Protein AF-0000000076756968 (afdb_homodimer)

Foldseek 3Di:
DPPPPCPVVVLVVVLVCLLVVLVVLLVVLVVVVVVCVVVFDPDPVRVVVVLPDPVNLVSVLVNLVSVLSNVLSVVLVVLVVPPPDPVVSVVVSVVSVVVSVVVSVVSCVVSPD/DPPPPPPVVVLVVVLVCLLVVLVVLLVVLVVVVVVCVVVFDPDPVRVVVVLPDPVNLVSVLVNLVSVLSNVLSVVLVVLVVPPPDPVVSVVVSVVSVVVSVVVSVVSCVVSPD

Structure (mmCIF, N/CA/C/O backbone):
data_AF-0000000076756968-model_v1
#
loop_
_entity.id
_entity.type
_entity.pdbx_description
1 polymer 'Succinate dehydrogenase hydrophobic membrane anchor subunit'
#
loop_
_atom_site.group_PDB
_atom_site.id
_atom_site.type_symbol
_atom_site.label_atom_id
_atom_site.label_alt_id
_atom_site.label_comp_id
_atom_site.label_asym_id
_atom_site.label_entity_id
_atom_site.label_seq_id
_atom_site.pdbx_PDB_ins_code
_atom_site.Cartn_x
_atom_site.Cartn_y
_atom_site.Cartn_z
_atom_site.occupancy
_atom_site.B_iso_or_equiv
_atom_site.auth_seq_id
_atom_site.auth_comp_id
_atom_site.auth_asym_id
_atom_site.auth_atom_id
_atom_site.pdbx_PDB_model_num
ATOM 1 N N . MET A 1 1 ? 2.699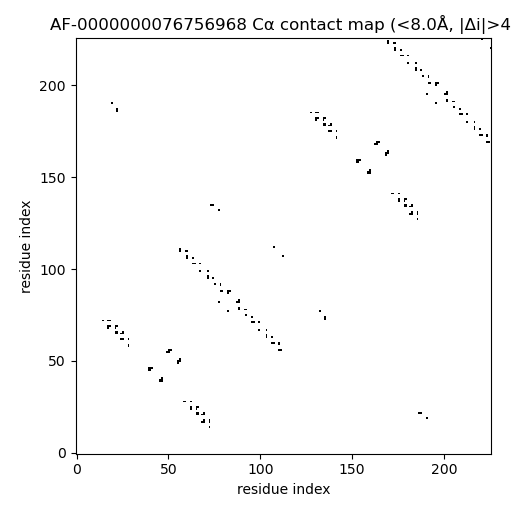 44.25 0.549 1 34.62 1 MET A N 1
ATOM 2 C CA . MET A 1 1 ? 2.168 43.031 1.149 1 34.62 1 MET A CA 1
ATOM 3 C C . MET A 1 1 ? 2.004 41.938 0.101 1 34.62 1 MET A C 1
ATOM 5 O O . MET A 1 1 ? 1.237 42.094 -0.851 1 34.62 1 MET A O 1
ATOM 9 N N . VAL A 1 2 ? 3.023 41.312 -0.416 1 41.84 2 VAL A N 1
ATOM 10 C CA . VAL A 1 2 ? 2.955 40.219 -1.354 1 41.84 2 VAL A CA 1
ATOM 11 C C . VAL A 1 2 ? 1.949 39.188 -0.855 1 41.84 2 VAL A C 1
ATOM 13 O O . VAL A 1 2 ? 1.976 38.781 0.315 1 41.84 2 VAL A O 1
ATOM 16 N N . ASP A 1 3 ? 0.704 39.156 -1.271 1 38.91 3 ASP A N 1
ATOM 17 C CA . ASP A 1 3 ? -0.277 38.125 -0.993 1 38.91 3 ASP A CA 1
ATOM 18 C C . ASP A 1 3 ? 0.323 36.719 -1.205 1 38.91 3 ASP A C 1
ATOM 20 O O . ASP A 1 3 ? 0.601 36.344 -2.34 1 38.91 3 ASP A O 1
ATOM 24 N N . ARG A 1 4 ? 1.173 36.375 -0.463 1 41.53 4 ARG A N 1
ATOM 25 C CA . ARG A 1 4 ? 1.577 34.969 -0.552 1 41.53 4 ARG A CA 1
ATOM 26 C C . ARG A 1 4 ? 0.362 34.062 -0.668 1 41.53 4 ARG A C 1
ATOM 28 O O . ARG A 1 4 ? -0.367 33.844 0.306 1 41.53 4 ARG A O 1
ATOM 35 N N . LYS A 1 5 ? -0.375 34.031 -1.72 1 43.84 5 LYS A N 1
ATOM 36 C CA . LYS A 1 5 ? -1.445 33.062 -2.016 1 43.84 5 LYS A CA 1
ATOM 37 C C . LYS A 1 5 ? -1.098 31.672 -1.508 1 43.84 5 LYS A C 1
ATOM 39 O O . LYS A 1 5 ? -0.003 31.172 -1.766 1 43.84 5 LYS A O 1
ATOM 44 N N . LEU A 1 6 ? -1.492 31.141 -0.349 1 42.5 6 LEU A N 1
ATOM 45 C CA . LEU A 1 6 ? -1.316 29.891 0.37 1 42.5 6 LEU A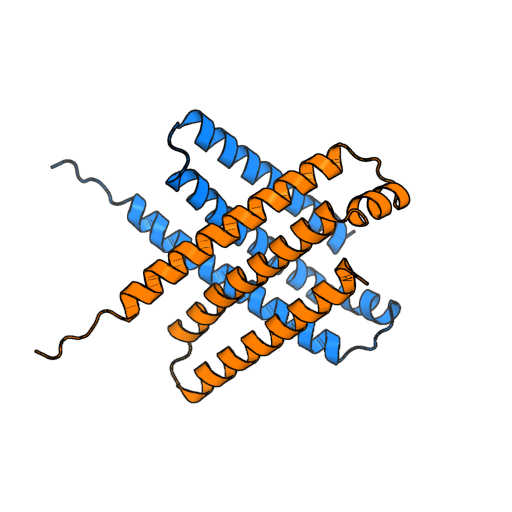 CA 1
ATOM 46 C C . LEU A 1 6 ? -1.479 28.688 -0.568 1 42.5 6 LEU A C 1
ATOM 48 O O . LEU A 1 6 ? -2.531 28.047 -0.583 1 42.5 6 LEU A O 1
ATOM 52 N N . THR A 1 7 ? -1.224 28.719 -1.788 1 43.28 7 THR A N 1
ATOM 53 C CA . THR A 1 7 ? -1.147 27.609 -2.738 1 43.28 7 THR A CA 1
ATOM 54 C C . THR A 1 7 ? -0.741 26.328 -2.033 1 43.28 7 THR A C 1
ATOM 56 O O . THR A 1 7 ? -1.234 25.25 -2.371 1 43.28 7 THR A O 1
ATOM 59 N N . GLY A 1 8 ? 0.232 26.391 -1.108 1 47.5 8 GLY A N 1
ATOM 60 C CA . GLY A 1 8 ? 0.681 25.25 -0.332 1 47.5 8 GLY A CA 1
ATOM 61 C C . GLY A 1 8 ? -0.431 24.609 0.471 1 47.5 8 GLY A C 1
ATOM 62 O O . GLY A 1 8 ? -0.473 23.375 0.605 1 47.5 8 GLY A O 1
ATOM 63 N N . ALA A 1 9 ? -1.342 25.469 1.051 1 52.41 9 ALA A N 1
ATOM 64 C CA . ALA A 1 9 ? -2.445 25 1.88 1 52.41 9 ALA A CA 1
ATOM 65 C C . ALA A 1 9 ? -3.451 24.203 1.052 1 52.41 9 ALA A C 1
ATOM 67 O O . ALA A 1 9 ? -3.949 23.172 1.497 1 52.41 9 ALA A O 1
ATOM 68 N N . HIS A 1 10 ? -3.799 24.703 -0.175 1 57.22 10 HIS A N 1
ATOM 69 C CA . HIS A 1 10 ? -4.781 24.031 -1.019 1 57.22 10 HIS A CA 1
ATOM 70 C C . HIS A 1 10 ? -4.277 22.656 -1.462 1 57.22 10 HIS A C 1
ATOM 72 O O . HIS A 1 10 ? -5.051 21.688 -1.52 1 57.22 10 HIS A O 1
ATOM 78 N N . TYR A 1 11 ? -2.967 22.625 -1.657 1 67.25 11 TYR A N 1
ATOM 79 C CA . TYR A 1 11 ? -2.41 21.328 -2.041 1 67.25 11 TYR A CA 1
ATOM 80 C C . TYR A 1 11 ? -2.426 20.359 -0.867 1 67.25 11 TYR A C 1
ATOM 82 O O . TYR A 1 11 ? -2.66 19.156 -1.048 1 67.25 11 TYR A O 1
ATOM 90 N N . GLY A 1 12 ? -2.57 21.109 0.171 1 79.81 12 GLY A N 1
ATOM 91 C CA . GLY A 1 12 ? -2.586 20.266 1.356 1 79.81 12 GLY A CA 1
ATOM 92 C C . GLY A 1 12 ? -3.926 19.594 1.591 1 79.81 12 GLY A C 1
ATOM 93 O O . GLY A 1 12 ? -3.982 18.391 1.867 1 79.81 12 GLY A O 1
ATOM 94 N N . LEU A 1 13 ? -4.977 20.359 1.35 1 87.62 13 LEU A N 1
ATOM 95 C CA . LEU A 1 13 ? -6.309 19.797 1.562 1 87.62 13 LEU A CA 1
ATOM 96 C C . LEU A 1 13 ? -6.633 18.75 0.497 1 87.62 13 LEU A C 1
ATOM 98 O O . LEU A 1 13 ? -7.203 17.703 0.803 1 87.62 13 LEU A O 1
ATOM 102 N N . ARG A 1 14 ? -6.293 19.078 -0.711 1 92.88 14 ARG A N 1
ATOM 103 C CA . ARG A 1 14 ? -6.527 18.125 -1.789 1 92.88 14 ARG A CA 1
ATOM 104 C C . ARG A 1 14 ? -5.762 16.828 -1.548 1 92.88 14 ARG A C 1
ATOM 106 O O . ARG A 1 14 ? -6.297 15.742 -1.746 1 92.88 14 ARG A O 1
ATOM 113 N N . ASP A 1 15 ? -4.543 16.953 -1.153 1 94.62 15 ASP A N 1
ATOM 114 C CA . ASP A 1 15 ? -3.732 15.773 -0.864 1 94.62 15 ASP A CA 1
ATOM 115 C C . ASP A 1 15 ? -4.312 14.977 0.304 1 94.62 15 ASP A C 1
ATOM 117 O O . ASP A 1 15 ? -4.34 13.75 0.273 1 94.62 15 ASP A O 1
ATOM 121 N N . TRP A 1 16 ? -4.707 15.766 1.265 1 94 16 TRP A N 1
ATOM 122 C CA . TRP A 1 16 ? -5.312 15.141 2.436 1 94 16 TRP A CA 1
ATOM 123 C C . TRP A 1 16 ? -6.559 14.359 2.049 1 94 16 TRP A C 1
ATOM 125 O O . TRP A 1 16 ? -6.715 13.195 2.436 1 94 16 TRP A O 1
ATOM 135 N N . VAL A 1 17 ? -7.438 14.867 1.261 1 95.19 17 VAL A N 1
ATOM 136 C CA . VAL A 1 17 ? -8.672 14.227 0.826 1 95.19 17 VAL A CA 1
ATOM 137 C C . VAL A 1 17 ? -8.344 13.031 -0.069 1 95.19 17 VAL A C 1
ATOM 139 O O . VAL A 1 17 ? -8.938 11.961 0.076 1 95.19 17 VAL A O 1
ATOM 142 N N . MET A 1 18 ? -7.445 13.227 -0.962 1 96.62 18 MET A N 1
ATOM 143 C CA . MET A 1 18 ? -7.074 12.148 -1.881 1 96.62 18 MET A CA 1
ATOM 144 C C . MET A 1 18 ? -6.52 10.953 -1.12 1 96.62 18 MET A C 1
ATOM 146 O O . MET A 1 18 ? -6.859 9.805 -1.427 1 96.62 18 MET A O 1
ATOM 150 N N . GLN A 1 19 ? -5.73 11.266 -0.174 1 96.69 19 GLN A N 1
ATOM 151 C CA . GLN A 1 19 ? -5.145 10.188 0.618 1 96.69 19 GLN A CA 1
ATOM 152 C C . GLN A 1 19 ? -6.223 9.414 1.373 1 96.69 19 GLN A C 1
ATOM 154 O O . GLN A 1 19 ? -6.223 8.18 1.37 1 96.69 19 GLN A O 1
ATOM 159 N N . ARG A 1 20 ? -7.113 10.062 1.932 1 96.5 20 ARG A N 1
ATOM 160 C CA . ARG A 1 20 ? -8.172 9.406 2.697 1 96.5 20 ARG A CA 1
ATOM 161 C C . ARG A 1 20 ? -9.148 8.695 1.775 1 96.5 20 ARG A C 1
ATOM 163 O O . ARG A 1 20 ? -9.555 7.562 2.049 1 96.5 20 ARG A O 1
ATOM 170 N N . ALA A 1 21 ? -9.539 9.367 0.706 1 97.44 21 ALA A N 1
ATOM 171 C CA . ALA A 1 21 ? -10.484 8.766 -0.233 1 97.44 21 ALA A CA 1
ATOM 172 C C . ALA A 1 21 ? -9.922 7.48 -0.826 1 97.44 21 ALA A C 1
ATOM 174 O O . ALA A 1 21 ? -10.617 6.461 -0.896 1 97.44 21 ALA A O 1
ATOM 175 N N . THR A 1 22 ? -8.656 7.453 -1.212 1 98.38 22 THR A N 1
ATOM 176 C CA . THR A 1 22 ? -8.047 6.266 -1.799 1 98.38 22 THR A CA 1
ATOM 177 C C . THR A 1 22 ? -7.84 5.184 -0.74 1 98.38 22 THR A C 1
ATOM 179 O O . THR A 1 22 ? -8.016 3.996 -1.017 1 98.38 22 THR A O 1
ATOM 182 N N . ALA A 1 23 ? -7.535 5.605 0.419 1 97.69 23 ALA A N 1
ATOM 183 C CA . ALA A 1 23 ? -7.398 4.641 1.506 1 97.69 23 ALA A CA 1
ATOM 184 C C . ALA A 1 23 ? -8.727 3.934 1.783 1 97.69 23 ALA A C 1
ATOM 186 O O . ALA A 1 23 ? -8.758 2.719 1.992 1 97.69 23 ALA A O 1
ATOM 187 N N . VAL A 1 24 ? -9.789 4.656 1.802 1 97.56 24 VAL A N 1
ATOM 188 C CA . VAL A 1 24 ? -11.102 4.094 2.062 1 97.56 24 VAL A CA 1
ATOM 189 C C . VAL A 1 24 ? -11.477 3.115 0.949 1 97.56 24 VAL A C 1
ATOM 191 O O . VAL A 1 24 ? -11.977 2.021 1.217 1 97.56 24 VAL A O 1
ATOM 194 N N . LEU A 1 25 ? -11.219 3.541 -0.225 1 98.25 25 LEU A N 1
ATOM 195 C CA . LEU A 1 25 ? -11.516 2.664 -1.354 1 98.25 25 LEU A CA 1
ATOM 196 C C . LEU A 1 25 ? -10.727 1.364 -1.251 1 98.25 25 LEU A C 1
ATOM 198 O O . LEU A 1 25 ? -11.281 0.28 -1.445 1 98.25 25 LEU A O 1
ATOM 202 N N . MET A 1 26 ? -9.539 1.457 -0.917 1 98.31 26 MET A N 1
ATOM 203 C CA . MET A 1 26 ? -8.695 0.271 -0.79 1 98.31 26 MET A CA 1
ATOM 204 C C . MET A 1 26 ? -9.148 -0.592 0.384 1 98.31 26 MET A C 1
ATOM 206 O O . MET A 1 26 ? -9.062 -1.82 0.324 1 98.31 26 MET A O 1
ATOM 210 N N . LEU A 1 27 ? -9.578 0.055 1.394 1 97.12 27 LEU A N 1
ATOM 211 C CA . LEU A 1 27 ? -10.078 -0.689 2.543 1 97.12 27 LEU A CA 1
ATOM 212 C C . LEU A 1 27 ? -11.336 -1.473 2.174 1 97.12 27 LEU A C 1
ATOM 214 O O . LEU A 1 27 ? -11.461 -2.648 2.523 1 97.12 27 LEU A O 1
ATOM 218 N N . ILE A 1 28 ? -12.234 -0.859 1.481 1 97.69 28 ILE A N 1
ATOM 219 C CA . ILE A 1 28 ? -13.469 -1.515 1.053 1 97.69 28 ILE A CA 1
ATOM 220 C C . ILE A 1 28 ? -13.133 -2.73 0.193 1 97.69 28 ILE A C 1
ATOM 222 O O . ILE A 1 28 ? -13.68 -3.814 0.398 1 97.69 28 ILE A O 1
ATOM 226 N N . TYR A 1 29 ? -12.258 -2.596 -0.67 1 98.38 29 TYR A N 1
ATOM 227 C CA . TYR A 1 29 ? -11.875 -3.699 -1.544 1 98.38 29 TYR A CA 1
ATOM 228 C C . TYR A 1 29 ? -11.25 -4.836 -0.744 1 98.38 29 TYR A C 1
ATOM 230 O O . TYR A 1 29 ? -11.562 -6.008 -0.974 1 98.38 29 TYR A O 1
ATOM 238 N N . THR A 1 30 ? -10.328 -4.492 0.155 1 96.5 30 THR A N 1
ATOM 239 C CA . THR A 1 30 ? -9.648 -5.504 0.956 1 96.5 30 THR A CA 1
ATOM 240 C C . THR A 1 30 ? -10.641 -6.285 1.807 1 96.5 30 THR A C 1
ATOM 242 O O . THR A 1 30 ? -10.578 -7.512 1.886 1 96.5 30 THR A O 1
ATOM 245 N N . VAL A 1 31 ? -11.594 -5.609 2.391 1 95.31 31 VAL A N 1
ATOM 246 C CA . VAL A 1 31 ? -12.609 -6.258 3.207 1 95.31 31 VAL A CA 1
ATOM 247 C C . VAL A 1 31 ? -13.469 -7.168 2.334 1 95.31 31 VAL A C 1
ATOM 249 O O . VAL A 1 31 ? -13.75 -8.312 2.701 1 95.31 31 VAL A O 1
ATOM 252 N N . ALA A 1 32 ? -13.867 -6.691 1.191 1 96.75 32 ALA A N 1
ATOM 253 C CA . ALA A 1 32 ? -14.648 -7.508 0.264 1 96.75 32 ALA A CA 1
ATOM 254 C C . ALA A 1 32 ? -13.883 -8.773 -0.129 1 96.75 32 ALA A C 1
ATOM 256 O O . ALA A 1 32 ? -14.453 -9.867 -0.154 1 96.75 32 ALA A O 1
ATOM 257 N N . LEU A 1 33 ? -12.633 -8.594 -0.389 1 94.44 33 LEU A N 1
ATOM 258 C CA . LEU A 1 33 ? -11.812 -9.734 -0.792 1 94.44 33 LEU A CA 1
ATOM 259 C C . LEU A 1 33 ? -11.719 -10.758 0.334 1 94.44 33 LEU A C 1
ATOM 261 O O . LEU A 1 33 ? -11.727 -11.969 0.085 1 94.44 33 LEU A O 1
ATOM 265 N N . ILE A 1 34 ? -11.625 -10.281 1.54 1 92.25 34 ILE A N 1
ATOM 266 C CA . ILE A 1 34 ? -11.57 -11.172 2.691 1 92.25 34 ILE A CA 1
ATOM 267 C C . ILE A 1 34 ? -12.883 -11.953 2.799 1 92.25 34 ILE A C 1
ATOM 269 O O . ILE A 1 34 ? -12.867 -13.172 3.018 1 92.25 34 ILE A O 1
ATOM 273 N N . VAL A 1 35 ? -14.008 -11.336 2.607 1 94 35 VAL A N 1
ATOM 274 C CA . VAL A 1 35 ? -15.312 -11.984 2.668 1 94 35 VAL A CA 1
ATOM 275 C C . VAL A 1 35 ? -15.406 -13.055 1.585 1 94 35 VAL A C 1
ATOM 277 O O . VAL A 1 35 ? -15.82 -14.188 1.857 1 94 35 VAL A O 1
ATOM 280 N N . PHE A 1 36 ? -14.906 -12.789 0.451 1 93.5 36 PHE A N 1
ATOM 281 C CA . PHE A 1 36 ? -14.977 -13.758 -0.639 1 93.5 36 PHE A CA 1
ATOM 282 C C . PHE A 1 36 ? -13.984 -14.891 -0.427 1 93.5 36 PHE A C 1
ATOM 284 O O . PHE A 1 36 ? -14.242 -16.031 -0.812 1 93.5 36 PHE A O 1
ATOM 291 N N . LEU A 1 37 ? -12.859 -14.516 0.163 1 89.19 37 LEU A N 1
ATOM 292 C CA . LEU A 1 37 ? -11.875 -15.539 0.495 1 89.19 37 LEU A CA 1
ATOM 293 C C . LEU A 1 37 ? -12.469 -16.562 1.46 1 89.19 37 LEU A C 1
ATOM 295 O O . LEU A 1 37 ? -12.211 -17.766 1.329 1 89.19 37 LEU A O 1
ATOM 299 N N . LEU A 1 38 ? -13.289 -16.109 2.322 1 89.31 38 LEU A N 1
ATOM 300 C CA . LEU A 1 38 ? -13.898 -16.969 3.318 1 89.31 38 LEU A CA 1
ATOM 301 C C . LEU A 1 38 ? -15.117 -17.688 2.742 1 89.31 38 LEU A C 1
ATOM 303 O O . LEU A 1 38 ? -15.469 -18.781 3.186 1 89.31 38 LEU A O 1
ATOM 307 N N . ALA A 1 39 ? -15.719 -17.172 1.754 1 91.31 39 ALA A N 1
ATOM 308 C CA . ALA A 1 39 ? -16.984 -17.672 1.236 1 91.31 39 ALA A CA 1
ATOM 309 C C . ALA A 1 39 ? -16.766 -18.625 0.066 1 91.31 39 ALA A C 1
ATOM 311 O O . ALA A 1 39 ? -17.578 -19.516 -0.193 1 91.31 39 ALA A O 1
ATOM 312 N N . LEU A 1 40 ? -15.734 -18.469 -0.688 1 88.75 40 LEU A N 1
ATOM 313 C CA . LEU A 1 40 ? -15.5 -19.25 -1.902 1 88.75 40 LEU A CA 1
ATOM 314 C C . LEU A 1 40 ? -14.609 -20.453 -1.616 1 88.75 40 LEU A C 1
ATOM 316 O O . LEU A 1 40 ? -13.758 -20.406 -0.722 1 88.75 40 LEU A O 1
ATOM 320 N N . PRO A 1 41 ? -14.914 -21.469 -2.443 1 86.69 41 PRO A N 1
ATOM 321 C CA . PRO A 1 41 ? -14.023 -22.625 -2.297 1 86.69 41 PRO A CA 1
ATOM 322 C C . PRO A 1 41 ? -12.57 -22.297 -2.635 1 86.69 41 PRO A C 1
ATOM 324 O O . PRO A 1 41 ? -12.297 -21.328 -3.34 1 86.69 41 PRO A O 1
ATOM 327 N N . GLY A 1 42 ? -11.688 -23.141 -2.145 1 86.81 42 GLY A N 1
ATOM 328 C CA . GLY A 1 42 ? -10.266 -22.906 -2.299 1 86.81 42 GLY A CA 1
ATOM 329 C C . GLY A 1 42 ? -9.711 -23.422 -3.613 1 86.81 42 GLY A C 1
ATOM 330 O O . GLY A 1 42 ? -8.5 -23.625 -3.75 1 86.81 42 GLY A O 1
ATOM 331 N N . ASP A 1 43 ? -10.555 -23.641 -4.543 1 91.56 43 ASP A N 1
ATOM 332 C CA . ASP A 1 43 ? -10.031 -24.188 -5.785 1 91.56 43 ASP A CA 1
ATOM 333 C C . ASP A 1 43 ? -9.789 -23.094 -6.824 1 91.56 43 ASP A C 1
ATOM 335 O O . ASP A 1 43 ? -10.477 -22.078 -6.824 1 91.56 43 ASP A O 1
ATOM 339 N N . TYR A 1 44 ? -8.789 -23.312 -7.672 1 92.38 44 TYR A N 1
ATOM 340 C CA . TYR A 1 44 ? -8.32 -22.375 -8.68 1 92.38 44 TYR A CA 1
ATOM 341 C C . TYR A 1 44 ? -9.438 -21.984 -9.641 1 92.38 44 TYR A C 1
ATOM 343 O O . TYR A 1 44 ? -9.594 -20.812 -9.984 1 92.38 44 TYR A O 1
ATOM 351 N N . ALA A 1 45 ? -10.18 -22.953 -10.016 1 93.81 45 ALA A N 1
ATOM 352 C CA . ALA A 1 45 ? -11.227 -22.703 -11.008 1 93.81 45 ALA A CA 1
ATOM 353 C C . ALA A 1 45 ? -12.273 -21.734 -10.461 1 93.81 45 ALA A C 1
ATOM 355 O O . ALA A 1 45 ? -12.75 -20.859 -11.188 1 93.81 45 ALA A O 1
ATOM 356 N N . ALA A 1 46 ? -12.648 -21.875 -9.258 1 93.31 46 ALA A N 1
ATOM 357 C CA . ALA A 1 46 ? -13.641 -21 -8.633 1 93.31 46 ALA A CA 1
ATOM 358 C C . ALA A 1 46 ? -13.125 -19.562 -8.547 1 93.31 46 ALA A C 1
ATOM 360 O O . ALA A 1 46 ? -13.867 -18.625 -8.805 1 93.31 46 ALA A O 1
ATOM 361 N N . TRP A 1 47 ? -11.898 -19.469 -8.242 1 94.12 47 TRP A N 1
ATOM 362 C CA . TRP A 1 47 ? -11.32 -18.125 -8.125 1 94.12 47 TRP A CA 1
ATOM 363 C C . TRP A 1 47 ? -11.133 -17.5 -9.492 1 94.12 47 TRP A C 1
ATOM 365 O O . TRP A 1 47 ? -11.312 -16.281 -9.656 1 94.12 47 TRP A O 1
ATOM 375 N N . GLN A 1 48 ? -10.773 -18.281 -10.43 1 95.25 48 GLN A N 1
ATOM 376 C CA . GLN A 1 48 ? -10.68 -17.766 -11.789 1 95.25 48 GLN A CA 1
ATOM 377 C C . GLN A 1 48 ? -12.031 -17.266 -12.289 1 95.25 48 GLN A C 1
ATOM 379 O O . GLN A 1 48 ? -12.117 -16.219 -12.93 1 95.25 48 GLN A O 1
ATOM 384 N N . ALA A 1 49 ? -13.016 -18 -11.969 1 94.94 49 ALA A N 1
ATOM 385 C CA . ALA A 1 49 ? -14.367 -17.609 -12.367 1 94.94 49 ALA A CA 1
ATOM 386 C C . ALA A 1 49 ? -14.789 -16.328 -11.664 1 94.94 49 ALA A C 1
ATOM 388 O O . ALA A 1 49 ? -15.406 -15.445 -12.273 1 94.94 49 ALA A O 1
ATOM 389 N N . PHE A 1 50 ? -14.555 -16.219 -10.398 1 96.31 50 PHE A N 1
ATOM 390 C CA . PHE A 1 50 ? -14.883 -15.039 -9.609 1 96.31 50 PHE A CA 1
ATOM 391 C C . PHE A 1 50 ? -14.234 -13.797 -10.203 1 96.31 50 PHE A C 1
ATOM 393 O O . PHE A 1 50 ? -14.906 -12.805 -10.469 1 96.31 50 PHE A O 1
ATOM 400 N N . PHE A 1 51 ? -12.852 -13.867 -10.508 1 96.81 51 PHE A N 1
ATOM 401 C CA . PHE A 1 51 ? -12.117 -12.719 -11.008 1 96.81 51 PHE A CA 1
ATOM 402 C C . PHE A 1 51 ? -12.422 -12.484 -12.484 1 96.81 51 PHE A C 1
ATOM 404 O O . PHE A 1 51 ? -12.062 -11.438 -13.039 1 96.81 51 PHE A O 1
ATOM 411 N N . GLY A 1 52 ? -13.078 -13.398 -13.109 1 97.19 52 GLY A N 1
ATOM 412 C CA . GLY A 1 52 ? -13.492 -13.258 -14.5 1 97.19 52 GLY A CA 1
ATOM 413 C C . GLY A 1 52 ? -14.75 -12.43 -14.656 1 97.19 52 GLY A C 1
ATOM 414 O O . GLY A 1 52 ? -15.086 -12 -15.766 1 97.19 52 GLY A O 1
ATOM 415 N N . GLN A 1 53 ? -15.453 -12.203 -13.578 1 97.69 53 GLN A N 1
ATOM 416 C CA . GLN A 1 53 ? -16.688 -11.422 -13.641 1 97.69 53 GLN A CA 1
ATOM 417 C C . GLN A 1 53 ? -16.375 -9.945 -13.867 1 97.69 53 GLN A C 1
ATOM 419 O O . GLN A 1 53 ? -15.43 -9.406 -13.297 1 97.69 53 GLN A O 1
ATOM 424 N N . THR A 1 54 ? -17.219 -9.273 -14.703 1 98.44 54 THR A N 1
ATOM 425 C CA . THR A 1 54 ? -16.984 -7.895 -15.102 1 98.44 54 THR A CA 1
ATOM 426 C C . THR A 1 54 ? -16.984 -6.969 -13.891 1 98.44 54 THR A C 1
ATOM 428 O O . THR A 1 54 ? -16.125 -6.09 -13.766 1 98.44 54 THR A O 1
ATOM 431 N N . TRP A 1 55 ? -17.922 -7.152 -12.984 1 98.12 55 TRP A N 1
ATOM 432 C CA . TRP A 1 55 ? -18 -6.246 -11.836 1 98.12 55 TRP A CA 1
ATOM 433 C C . TRP A 1 55 ? -16.781 -6.414 -10.922 1 98.12 55 TRP A C 1
ATOM 435 O O . TRP A 1 55 ? -16.344 -5.453 -10.297 1 98.12 55 TRP A O 1
ATOM 445 N N . VAL A 1 56 ? -16.234 -7.605 -10.805 1 98.25 56 VAL A N 1
ATOM 446 C CA . VAL A 1 56 ? -15.039 -7.84 -10 1 98.25 56 VAL A CA 1
ATOM 447 C C . VAL A 1 56 ? -13.836 -7.18 -10.664 1 98.25 56 VAL A C 1
ATOM 449 O O . VAL A 1 56 ? -13.023 -6.535 -10 1 98.25 56 VAL A O 1
ATOM 452 N N . LYS A 1 57 ? -13.742 -7.27 -12.008 1 98.62 57 LYS A N 1
ATOM 453 C CA . LYS A 1 57 ? -12.664 -6.633 -12.758 1 98.62 57 LYS A CA 1
ATOM 454 C C . LYS A 1 57 ? -12.703 -5.113 -12.602 1 98.62 57 LYS A C 1
ATOM 456 O O . LYS A 1 57 ? -11.664 -4.477 -12.414 1 98.62 57 LYS A O 1
ATOM 461 N N . VAL A 1 58 ? -13.859 -4.609 -12.68 1 98.75 58 VAL A N 1
ATOM 462 C CA . VAL A 1 58 ? -14.016 -3.164 -12.555 1 98.75 58 VAL A CA 1
ATOM 463 C C . VAL A 1 58 ? -13.594 -2.717 -11.164 1 98.75 58 VAL A C 1
ATOM 465 O O . VAL A 1 58 ? -12.805 -1.78 -11.016 1 98.75 58 VAL A O 1
ATOM 468 N N . PHE A 1 59 ? -14.117 -3.41 -10.18 1 98.62 59 PHE A N 1
ATOM 469 C CA . PHE A 1 59 ? -13.805 -3.059 -8.797 1 98.62 59 PHE A CA 1
ATOM 470 C C . PHE A 1 59 ? -12.312 -3.223 -8.531 1 98.62 59 PHE A C 1
ATOM 472 O O . PHE A 1 59 ? -11.703 -2.393 -7.848 1 98.62 59 PHE A O 1
ATOM 479 N N . THR A 1 60 ? -11.727 -4.273 -9.055 1 98.69 60 THR A N 1
ATOM 480 C CA . THR A 1 60 ? -10.289 -4.516 -8.914 1 98.69 60 THR A CA 1
ATOM 481 C C . THR A 1 60 ? -9.484 -3.414 -9.594 1 98.69 60 THR A C 1
ATOM 483 O O . THR A 1 60 ? -8.547 -2.871 -9 1 98.69 60 THR A O 1
ATOM 486 N N . GLN A 1 61 ? -9.891 -3.014 -10.742 1 98.88 61 GLN A N 1
ATOM 487 C CA . GLN A 1 61 ? -9.164 -1.985 -11.477 1 98.88 61 GLN A CA 1
ATOM 488 C C . GLN A 1 61 ? -9.266 -0.633 -10.781 1 98.88 61 GLN A C 1
ATOM 490 O O . GLN A 1 61 ? -8.281 0.107 -10.703 1 98.88 61 GLN A O 1
ATOM 495 N N . ILE A 1 62 ? -10.43 -0.323 -10.312 1 98.88 62 ILE A N 1
ATOM 496 C CA . ILE A 1 62 ? -10.617 0.922 -9.578 1 98.88 62 ILE A CA 1
ATOM 497 C C . ILE A 1 62 ? -9.719 0.929 -8.344 1 98.88 62 ILE A C 1
ATOM 499 O O . ILE A 1 62 ? -9.125 1.956 -8 1 98.88 62 ILE A O 1
ATOM 503 N N . SER A 1 63 ? -9.633 -0.191 -7.68 1 98.69 63 SER A N 1
ATOM 504 C CA . SER A 1 63 ? -8.789 -0.292 -6.496 1 98.69 63 SER A CA 1
ATOM 505 C C . SER A 1 63 ? -7.316 -0.095 -6.848 1 98.69 63 SER A C 1
ATOM 507 O O . SER A 1 63 ? -6.566 0.514 -6.086 1 98.69 63 SER A O 1
ATOM 509 N N . PHE A 1 64 ? -6.906 -0.552 -8.023 1 98.81 64 PHE A N 1
ATOM 510 C CA . PHE A 1 64 ? -5.531 -0.336 -8.453 1 98.81 64 PHE A CA 1
ATOM 511 C C . PHE A 1 64 ? -5.293 1.133 -8.781 1 98.81 64 PHE A C 1
ATOM 513 O O . PHE A 1 64 ? -4.227 1.676 -8.484 1 98.81 64 PHE A O 1
ATOM 520 N N . ILE A 1 65 ? -6.242 1.752 -9.383 1 98.81 65 ILE A N 1
ATOM 521 C CA . ILE A 1 65 ? -6.125 3.184 -9.641 1 98.81 65 ILE A CA 1
ATOM 522 C C . ILE A 1 65 ? -5.988 3.939 -8.32 1 98.81 65 ILE A C 1
ATOM 524 O O . ILE A 1 65 ? -5.141 4.824 -8.188 1 98.81 65 ILE A O 1
ATOM 528 N N . ALA A 1 66 ? -6.781 3.58 -7.332 1 98.81 66 ALA A N 1
ATOM 529 C CA . ALA A 1 66 ? -6.695 4.18 -6.004 1 98.81 66 ALA A CA 1
ATOM 530 C C . ALA A 1 66 ? -5.309 3.971 -5.395 1 98.81 66 ALA A C 1
ATOM 532 O O . ALA A 1 66 ? -4.738 4.891 -4.805 1 98.81 66 ALA A O 1
ATOM 533 N N . LEU A 1 67 ? -4.824 2.814 -5.5 1 98.62 67 LEU A N 1
ATOM 534 C CA . LEU A 1 67 ? -3.5 2.496 -4.98 1 98.62 67 LEU A CA 1
ATOM 535 C C . LEU A 1 67 ? -2.432 3.371 -5.629 1 98.62 67 LEU A C 1
ATOM 537 O O . LEU A 1 67 ? -1.561 3.908 -4.938 1 98.62 67 LEU A O 1
ATOM 541 N N . PHE A 1 68 ? -2.488 3.559 -6.918 1 98.75 68 PHE A N 1
ATOM 542 C CA . PHE A 1 68 ? -1.479 4.332 -7.629 1 98.75 68 PHE A CA 1
ATOM 543 C C . PHE A 1 68 ? -1.569 5.809 -7.262 1 98.75 68 PHE A C 1
ATOM 545 O O . PHE A 1 68 ? -0.546 6.477 -7.105 1 98.75 68 PHE A O 1
ATOM 552 N N . LEU A 1 69 ? -2.781 6.277 -7.137 1 98.62 69 LEU A N 1
ATOM 553 C CA . LEU A 1 69 ? -2.961 7.66 -6.711 1 98.62 69 LEU A CA 1
ATOM 554 C C . LEU A 1 69 ? -2.473 7.855 -5.277 1 98.62 69 LEU A C 1
ATOM 556 O O . LEU A 1 69 ? -1.844 8.867 -4.965 1 98.62 69 LEU A O 1
ATOM 560 N N . HIS A 1 70 ? -2.82 6.926 -4.418 1 98.44 70 HI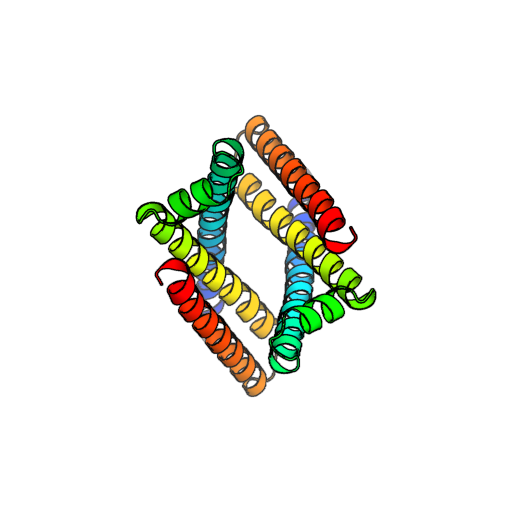S A N 1
ATOM 561 C CA . HIS A 1 70 ? -2.354 6.941 -3.037 1 98.44 70 HIS A CA 1
ATOM 562 C C . HIS A 1 70 ? -0.833 7.004 -2.971 1 98.44 70 HIS A C 1
ATOM 564 O O . HIS A 1 70 ? -0.273 7.836 -2.25 1 98.44 70 HIS A O 1
ATOM 570 N N . ALA A 1 71 ? -0.179 6.16 -3.732 1 98.31 71 ALA A N 1
ATOM 571 C CA . ALA A 1 71 ? 1.28 6.109 -3.779 1 98.31 71 ALA A CA 1
ATOM 572 C C . ALA A 1 71 ? 1.855 7.402 -4.355 1 98.31 71 ALA A C 1
ATOM 574 O O . ALA A 1 71 ? 2.854 7.922 -3.85 1 98.31 71 ALA A O 1
ATOM 575 N N . TRP A 1 72 ? 1.224 7.902 -5.387 1 98.31 72 TRP A N 1
ATOM 576 C CA . TRP A 1 72 ? 1.698 9.133 -6.012 1 98.31 72 TRP A CA 1
ATOM 577 C C . TRP A 1 72 ? 1.749 10.273 -5 1 98.31 72 TRP A C 1
ATOM 579 O O . TRP A 1 72 ? 2.775 1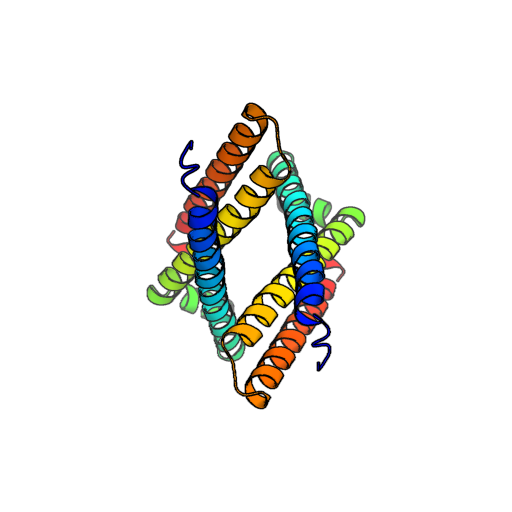0.945 -4.859 1 98.31 72 TRP A O 1
ATOM 589 N N . VAL A 1 73 ? 0.677 10.438 -4.328 1 97.5 73 VAL A N 1
ATOM 590 C CA . VAL A 1 73 ? 0.59 11.555 -3.389 1 97.5 73 VAL A CA 1
ATOM 591 C C . VAL A 1 73 ? 1.643 11.391 -2.295 1 97.5 73 VAL A C 1
ATOM 593 O O . VAL A 1 73 ? 2.33 12.352 -1.938 1 97.5 73 VAL A O 1
ATOM 596 N N . GLY A 1 74 ? 1.771 10.211 -1.778 1 96.12 74 GLY A N 1
ATOM 597 C CA . GLY A 1 74 ? 2.762 9.961 -0.744 1 96.12 74 GLY A CA 1
ATOM 598 C C . GLY A 1 74 ? 4.184 10.18 -1.216 1 96.12 74 GLY A C 1
ATOM 599 O O . GLY A 1 74 ? 4.969 10.852 -0.542 1 96.12 74 GLY A O 1
ATOM 600 N N . ILE A 1 75 ? 4.508 9.672 -2.332 1 97.38 75 ILE A N 1
ATOM 601 C CA . ILE A 1 75 ? 5.875 9.758 -2.832 1 97.38 75 ILE A CA 1
ATOM 602 C C . ILE A 1 75 ? 6.18 11.188 -3.273 1 97.38 75 ILE A C 1
ATOM 604 O O . ILE A 1 75 ? 7.273 11.695 -3.029 1 97.38 75 ILE A O 1
ATOM 608 N N . ARG A 1 76 ? 5.215 11.781 -3.943 1 97 76 ARG A N 1
ATOM 609 C CA . ARG A 1 76 ? 5.383 13.18 -4.328 1 97 76 ARG A CA 1
ATOM 610 C C . ARG A 1 76 ? 5.688 14.047 -3.113 1 97 76 ARG A C 1
ATOM 612 O O . ARG A 1 76 ? 6.609 14.867 -3.145 1 97 76 ARG A O 1
ATOM 619 N N . ASP A 1 77 ? 4.977 13.797 -2.037 1 95 77 ASP A N 1
ATOM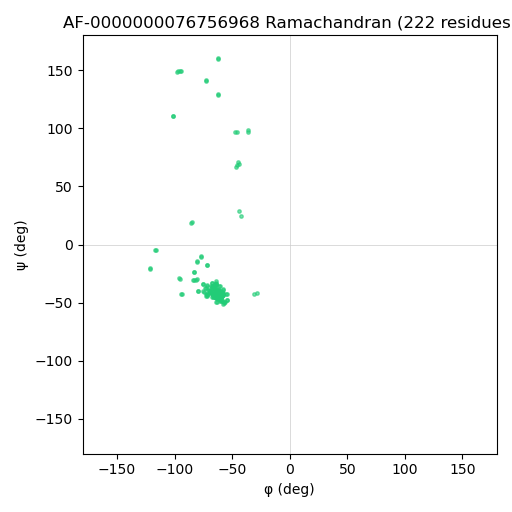 620 C CA . ASP A 1 77 ? 5.195 14.578 -0.819 1 95 77 ASP A CA 1
ATOM 621 C C . ASP A 1 77 ? 6.57 14.289 -0.226 1 95 77 ASP A C 1
ATOM 623 O O . ASP A 1 77 ? 7.223 15.195 0.304 1 95 77 ASP A O 1
ATOM 627 N N . LEU A 1 78 ? 7.004 13.07 -0.318 1 95.44 78 LEU A N 1
ATOM 628 C CA . LEU A 1 78 ? 8.344 12.719 0.14 1 95.44 78 LEU A CA 1
ATOM 629 C C . LEU A 1 78 ? 9.406 13.477 -0.652 1 95.44 78 LEU A C 1
ATOM 631 O O . LEU A 1 78 ? 10.344 14.031 -0.071 1 95.44 78 LEU A O 1
ATOM 635 N N . TRP A 1 79 ? 9.227 13.492 -1.936 1 96.62 79 TRP A N 1
ATOM 636 C CA . TRP A 1 79 ? 10.18 14.227 -2.768 1 96.62 79 TRP A CA 1
ATOM 637 C C . TRP A 1 79 ? 10.172 15.711 -2.434 1 96.62 79 TRP A C 1
ATOM 639 O O . TRP A 1 79 ? 11.227 16.328 -2.297 1 96.62 79 TRP A O 1
ATOM 649 N N . MET A 1 80 ? 9.016 16.281 -2.285 1 95.94 80 MET A N 1
ATOM 650 C CA . MET A 1 80 ? 8.875 17.703 -2.016 1 95.94 80 MET A CA 1
ATOM 651 C C . MET A 1 80 ? 9.484 18.078 -0.666 1 95.94 80 MET A C 1
ATOM 653 O O . MET A 1 80 ? 10.102 19.125 -0.522 1 95.94 80 MET A O 1
ATOM 657 N N . ASP A 1 81 ? 9.43 17.172 0.242 1 93.44 81 ASP A N 1
ATOM 658 C CA . ASP A 1 81 ? 9.875 17.469 1.6 1 93.44 81 ASP A CA 1
ATOM 659 C C . ASP A 1 81 ? 11.391 17.297 1.728 1 93.44 81 ASP A C 1
ATOM 661 O O . ASP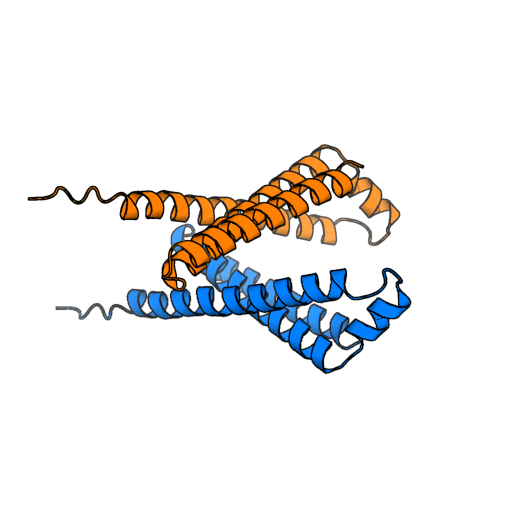 A 1 81 ? 12.039 18.016 2.482 1 93.44 81 ASP A O 1
ATOM 665 N N . TYR A 1 82 ? 11.945 16.406 0.955 1 94.94 82 TYR A N 1
ATOM 666 C CA . TYR A 1 82 ? 13.305 16 1.307 1 94.94 82 TYR A CA 1
ATOM 667 C C . TYR A 1 82 ? 14.266 16.281 0.158 1 94.94 82 TYR A C 1
ATOM 669 O O . TYR A 1 82 ? 15.484 16.281 0.347 1 94.94 82 TYR A O 1
ATOM 677 N N . ILE A 1 83 ? 13.727 16.406 -1.006 1 96.88 83 ILE A N 1
ATOM 678 C CA . ILE A 1 83 ? 14.57 16.703 -2.16 1 96.88 83 ILE A CA 1
ATOM 679 C C . ILE A 1 83 ? 14.469 18.188 -2.512 1 96.88 83 ILE A C 1
ATOM 681 O O . ILE A 1 83 ? 13.523 18.609 -3.172 1 96.88 83 ILE A O 1
ATOM 685 N N . LYS A 1 84 ? 15.539 18.938 -2.299 1 97.06 84 LYS A N 1
ATOM 686 C CA . LYS A 1 84 ? 15.484 20.391 -2.389 1 97.06 84 LYS A CA 1
ATOM 687 C C . LYS A 1 84 ? 15.891 20.875 -3.777 1 97.06 84 LYS A C 1
ATOM 689 O O . LYS A 1 84 ? 15.273 21.781 -4.332 1 97.06 84 LYS A O 1
ATOM 694 N N . PRO A 1 85 ? 16.953 20.266 -4.344 1 98.31 85 PRO A N 1
ATOM 695 C CA . PRO A 1 85 ? 17.266 20.734 -5.691 1 98.31 85 PRO A CA 1
ATOM 696 C C . PRO A 1 85 ? 16.141 20.484 -6.691 1 98.31 85 PRO A C 1
ATOM 698 O O . PRO A 1 85 ? 15.672 19.359 -6.824 1 98.31 85 PRO A O 1
ATOM 701 N N . PHE A 1 86 ? 15.758 21.562 -7.414 1 97.5 86 PHE A N 1
ATOM 702 C CA . PHE A 1 86 ? 14.586 21.531 -8.281 1 97.5 86 PHE A CA 1
ATOM 703 C C . PHE A 1 86 ? 14.734 20.453 -9.352 1 97.5 86 PHE A C 1
ATOM 705 O O . PHE A 1 86 ? 13.812 19.672 -9.578 1 97.5 86 PHE A O 1
ATOM 712 N N . GLY A 1 87 ? 15.852 20.469 -9.977 1 97.81 87 GLY A N 1
ATOM 713 C CA . GLY A 1 87 ? 16.047 19.516 -11.062 1 97.81 87 GLY A CA 1
ATOM 714 C C . GLY A 1 87 ? 15.938 18.062 -10.617 1 97.81 87 GLY A C 1
ATOM 715 O O . GLY A 1 87 ? 15.312 17.25 -11.305 1 97.81 87 GLY A O 1
ATOM 716 N N . LEU A 1 88 ? 16.578 17.75 -9.508 1 98.06 88 LEU A N 1
ATOM 717 C CA . LEU A 1 88 ? 16.516 16.391 -8.992 1 98.06 88 LEU A CA 1
ATOM 718 C C . LEU A 1 88 ? 15.094 16.047 -8.547 1 98.06 88 LEU A C 1
ATOM 720 O O . LEU A 1 88 ? 14.609 14.938 -8.805 1 98.06 88 LEU A O 1
ATOM 724 N N . ARG A 1 89 ? 14.383 16.922 -7.91 1 98.25 89 ARG A N 1
ATOM 725 C CA . ARG A 1 89 ? 13 16.703 -7.48 1 98.25 89 ARG A CA 1
ATOM 726 C C . ARG A 1 89 ? 12.086 16.438 -8.672 1 98.25 89 ARG A C 1
ATOM 728 O O . ARG A 1 89 ? 11.273 15.523 -8.641 1 98.25 89 ARG A O 1
ATOM 735 N N . LEU A 1 90 ? 12.258 17.297 -9.711 1 98.38 90 LEU A N 1
ATOM 736 C CA . LEU A 1 90 ? 11.445 17.141 -10.914 1 98.38 90 LEU A CA 1
ATOM 737 C C . LEU A 1 90 ? 11.727 15.789 -11.578 1 98.38 90 LEU A C 1
ATOM 739 O O . LEU A 1 90 ? 10.805 15.102 -12.016 1 98.38 90 LEU A O 1
ATOM 743 N N . PHE A 1 91 ? 12.969 15.453 -11.648 1 98.56 91 PHE A N 1
ATOM 744 C CA . PHE A 1 91 ? 13.344 14.18 -12.242 1 98.56 91 PHE A CA 1
ATOM 745 C C . PHE A 1 91 ? 12.695 13.016 -11.5 1 98.56 91 PHE A C 1
ATOM 747 O O . PHE A 1 91 ? 12.125 12.117 -12.109 1 98.56 91 PHE A O 1
ATOM 754 N N . LEU A 1 92 ? 12.789 13.023 -10.227 1 98.06 92 LEU A N 1
ATOM 755 C CA . LEU A 1 92 ? 12.258 11.945 -9.414 1 98.06 92 LEU A CA 1
ATOM 756 C C . LEU A 1 92 ? 10.734 11.891 -9.508 1 98.06 92 LEU A C 1
ATOM 758 O O . LEU A 1 92 ? 10.148 10.812 -9.523 1 98.06 92 LEU A O 1
ATOM 762 N N . GLN A 1 93 ? 10.086 13.062 -9.57 1 98.38 93 GLN A N 1
ATOM 763 C CA . GLN A 1 93 ? 8.633 13.102 -9.734 1 98.38 93 GLN A CA 1
ATOM 764 C C . GLN A 1 93 ? 8.219 12.516 -11.078 1 98.38 93 GLN A C 1
ATOM 766 O O . GLN A 1 93 ? 7.27 11.734 -11.156 1 98.38 93 GLN A O 1
ATOM 771 N N . VAL A 1 94 ? 8.898 12.867 -12.109 1 98.62 94 VAL A N 1
ATOM 772 C CA . VAL A 1 94 ? 8.586 12.359 -13.438 1 98.62 94 VAL A CA 1
ATOM 773 C C . VAL A 1 94 ? 8.836 10.852 -13.492 1 98.62 94 VAL A C 1
ATOM 775 O O . VAL A 1 94 ? 8.031 10.102 -14.047 1 98.62 94 VAL A O 1
ATOM 778 N N . ALA A 1 95 ? 9.969 10.414 -12.922 1 97.81 95 ALA A N 1
ATOM 779 C CA . ALA A 1 95 ? 10.281 8.992 -12.883 1 97.81 95 ALA A CA 1
ATOM 780 C C . ALA A 1 95 ? 9.188 8.211 -12.156 1 97.81 95 ALA A C 1
ATOM 782 O O . ALA A 1 95 ? 8.805 7.121 -12.586 1 97.81 95 ALA A O 1
ATOM 783 N N . THR A 1 96 ? 8.695 8.75 -11.094 1 98.12 96 THR A N 1
ATOM 784 C CA . THR A 1 96 ? 7.633 8.109 -10.328 1 98.12 96 THR A CA 1
ATOM 785 C C . THR A 1 96 ? 6.355 8.008 -11.164 1 98.12 96 THR A C 1
ATOM 787 O O . THR A 1 96 ? 5.723 6.953 -11.211 1 98.12 96 THR A O 1
ATOM 790 N N . ILE A 1 97 ? 5.996 9.094 -11.867 1 98.62 97 ILE A N 1
ATOM 791 C CA . ILE A 1 97 ? 4.789 9.117 -12.688 1 98.62 97 ILE A CA 1
ATOM 792 C C . ILE A 1 97 ? 4.898 8.078 -13.797 1 98.62 97 ILE A C 1
ATOM 794 O O . ILE A 1 97 ? 3.943 7.352 -14.07 1 98.62 97 ILE A O 1
ATOM 798 N N . VAL A 1 98 ? 6.016 8.008 -14.422 1 98.19 98 VAL A N 1
ATOM 799 C CA . VAL A 1 98 ? 6.223 7.07 -15.523 1 98.19 98 VAL A CA 1
ATOM 800 C C . VAL A 1 98 ? 6.094 5.641 -15.008 1 98.19 98 VAL A C 1
ATOM 802 O O . VAL A 1 98 ? 5.441 4.805 -15.633 1 98.19 98 VAL A O 1
ATOM 805 N N . TRP A 1 99 ? 6.707 5.414 -13.867 1 97.12 99 TRP A N 1
ATOM 806 C CA . TRP A 1 99 ? 6.633 4.078 -13.281 1 97.12 99 TRP A CA 1
ATOM 807 C C . TRP A 1 99 ? 5.191 3.721 -12.938 1 97.12 99 TRP A C 1
ATOM 809 O O . TRP A 1 99 ? 4.719 2.629 -13.258 1 97.12 99 TRP A O 1
ATOM 819 N N . LEU A 1 100 ? 4.469 4.609 -12.32 1 98.44 100 LEU A N 1
ATOM 820 C CA . LEU A 1 100 ? 3.092 4.348 -11.914 1 98.44 100 LEU A CA 1
ATOM 821 C C . LEU A 1 100 ? 2.184 4.199 -13.125 1 98.44 100 LEU A C 1
ATOM 823 O O . LEU A 1 100 ? 1.268 3.371 -13.125 1 98.44 100 LEU A O 1
ATOM 827 N N . ALA A 1 101 ? 2.453 5.016 -14.141 1 98.62 101 ALA A N 1
ATOM 828 C CA . ALA A 1 101 ? 1.698 4.875 -15.383 1 98.62 101 ALA A CA 1
ATOM 829 C C . ALA A 1 101 ? 1.955 3.516 -16.031 1 98.62 101 ALA A C 1
ATOM 831 O O . ALA A 1 101 ? 1.03 2.881 -16.547 1 98.62 101 ALA A O 1
ATOM 832 N N . GLY A 1 102 ? 3.221 3.117 -16.047 1 97.81 102 GLY A N 1
ATOM 833 C CA . GLY A 1 102 ? 3.533 1.784 -16.547 1 97.81 102 GLY A CA 1
ATOM 834 C C . GLY A 1 102 ? 2.814 0.685 -15.789 1 97.81 102 GLY A C 1
ATOM 835 O O . GLY A 1 102 ? 2.264 -0.237 -16.391 1 97.81 102 GLY A O 1
ATOM 836 N N . CYS A 1 103 ? 2.773 0.775 -14.508 1 97.25 103 CYS A N 1
ATOM 837 C CA . CYS A 1 103 ? 2.064 -0.193 -13.672 1 97.25 103 CYS A CA 1
ATOM 838 C C . CYS A 1 103 ? 0.569 -0.173 -13.969 1 97.25 103 CYS A C 1
ATOM 840 O O . CYS A 1 103 ? -0.082 -1.219 -13.969 1 97.25 103 CYS A O 1
ATOM 842 N N . MET A 1 104 ? 0.067 1.026 -14.172 1 98.56 104 MET A N 1
ATOM 843 C CA . MET A 1 104 ? -1.349 1.159 -14.508 1 98.56 104 MET A CA 1
ATOM 844 C C . MET A 1 104 ? -1.675 0.432 -15.805 1 98.56 104 MET A C 1
ATOM 846 O O . MET A 1 104 ? -2.631 -0.342 -15.867 1 98.56 104 MET A O 1
ATOM 850 N N . VAL A 1 105 ? -0.868 0.65 -16.766 1 98.62 105 VAL A N 1
ATOM 851 C CA . VAL A 1 105 ? -1.069 -0 -18.062 1 98.62 105 VAL A CA 1
ATOM 852 C C . VAL A 1 105 ? -0.982 -1.516 -17.891 1 98.62 105 VAL A C 1
ATOM 854 O O . VAL A 1 105 ? -1.821 -2.252 -18.422 1 98.62 105 VAL A O 1
ATOM 857 N N . TYR A 1 106 ? -0.044 -1.999 -17.188 1 97.62 106 TYR A N 1
ATOM 858 C CA . TYR A 1 106 ? 0.117 -3.432 -16.953 1 97.62 106 TYR A CA 1
ATOM 859 C C . TYR A 1 106 ? -1.079 -4.004 -16.203 1 97.62 106 TYR A C 1
ATOM 861 O O . TYR A 1 106 ? -1.529 -5.113 -16.5 1 97.62 106 TYR A O 1
ATOM 869 N N . SER A 1 107 ? -1.566 -3.283 -15.242 1 98.25 107 SER A N 1
ATOM 870 C CA . SER A 1 107 ? -2.727 -3.768 -14.5 1 98.25 107 SER A CA 1
ATOM 871 C C . SER A 1 107 ? -3.934 -3.943 -15.414 1 98.25 107 SER A C 1
ATOM 873 O O . SER A 1 107 ? -4.699 -4.898 -15.266 1 98.25 107 SER A O 1
ATOM 875 N N . VAL A 1 108 ? -4.098 -3.021 -16.344 1 98.56 108 VAL A N 1
ATOM 876 C CA . VAL A 1 108 ? -5.195 -3.141 -17.297 1 98.56 108 VAL A CA 1
ATOM 877 C C . VAL A 1 108 ? -5.012 -4.398 -18.141 1 98.56 108 VAL A C 1
ATOM 879 O O . VAL A 1 108 ? -5.957 -5.164 -18.344 1 98.56 108 VAL A O 1
ATOM 882 N N . LYS A 1 109 ? -3.762 -4.652 -18.562 1 98.38 109 LYS A N 1
ATOM 883 C CA . LYS A 1 109 ? -3.482 -5.84 -19.375 1 98.38 109 LYS A CA 1
ATOM 884 C C . LYS A 1 109 ? -3.787 -7.113 -18.594 1 98.38 109 LYS A C 1
ATOM 886 O O . LYS A 1 109 ? -4.387 -8.047 -19.125 1 98.38 109 LYS A O 1
ATOM 891 N N . VAL A 1 110 ? -3.451 -7.137 -17.344 1 96.94 110 VAL A N 1
ATOM 892 C CA . VAL A 1 110 ? -3.596 -8.336 -16.531 1 96.94 110 VAL A CA 1
ATOM 893 C C . VAL A 1 110 ? -5.07 -8.555 -16.188 1 96.94 110 VAL A C 1
ATOM 895 O O . VAL A 1 110 ? -5.57 -9.672 -16.266 1 96.94 110 VAL A O 1
ATOM 898 N N . ILE A 1 111 ? -5.836 -7.52 -15.867 1 98 111 ILE A N 1
ATOM 899 C CA . ILE A 1 111 ? -7.195 -7.629 -15.352 1 98 111 ILE A CA 1
ATOM 900 C C . ILE A 1 111 ? -8.172 -7.859 -16.516 1 98 111 ILE A C 1
ATOM 902 O O . ILE A 1 111 ? -9.133 -8.617 -16.375 1 98 111 ILE A O 1
ATOM 906 N N . TRP A 1 112 ? -7.848 -7.359 -17.641 1 97.94 112 TRP A N 1
ATOM 907 C CA . TRP A 1 112 ? -8.836 -7.383 -18.719 1 97.94 112 TRP A CA 1
ATOM 908 C C . TRP A 1 112 ? -8.352 -8.242 -19.875 1 97.94 112 TRP A C 1
ATOM 910 O O . TRP A 1 112 ? -9.094 -8.492 -20.828 1 97.94 112 TRP A O 1
ATOM 920 N N . GLY A 1 113 ? -7.133 -8.789 -19.891 1 92.88 113 GLY A N 1
ATOM 921 C CA . GLY A 1 113 ? -6.57 -9.555 -21 1 92.88 113 GLY A CA 1
ATOM 922 C C . GLY A 1 113 ? -6.684 -11.055 -20.797 1 92.88 113 GLY A C 1
ATOM 923 O O . GLY A 1 113 ? -7.082 -11.516 -19.719 1 92.88 113 GLY A O 1
ATOM 924 N N . MET B 1 1 ? -7.719 26.062 34.906 1 34.59 1 MET B N 1
ATOM 925 C CA . MET B 1 1 ? -7.066 25.875 33.594 1 34.59 1 MET B CA 1
ATOM 926 C C . MET B 1 1 ? -6.723 24.406 33.375 1 34.59 1 MET B C 1
ATOM 928 O O . MET B 1 1 ? -5.93 23.828 34.125 1 34.59 1 MET B O 1
ATOM 932 N N . VAL B 1 2 ? -7.637 23.516 33.125 1 41.75 2 VAL B N 1
ATOM 933 C CA . VAL B 1 2 ? -7.383 22.109 32.812 1 41.75 2 VAL B CA 1
ATOM 934 C C . VAL B 1 2 ? -6.27 22 31.781 1 41.75 2 VAL B C 1
ATOM 936 O O . VAL B 1 2 ? -6.293 22.688 30.766 1 41.75 2 VAL B O 1
ATOM 939 N N . ASP B 1 3 ? -5.027 21.781 32.125 1 39.38 3 ASP B N 1
ATOM 940 C CA . ASP B 1 3 ? -3.92 21.5 31.219 1 39.38 3 ASP B CA 1
ATOM 941 C C . ASP B 1 3 ? -4.324 20.469 30.172 1 39.38 3 ASP B C 1
ATOM 943 O O . ASP B 1 3 ? -4.527 19.297 30.484 1 39.38 3 ASP B O 1
ATOM 947 N N . ARG B 1 4 ? -5.125 20.781 29.359 1 42.22 4 ARG B N 1
ATOM 948 C CA . ARG B 1 4 ? -5.344 19.844 28.25 1 42.22 4 ARG B CA 1
ATOM 949 C C . ARG B 1 4 ? -4.02 19.328 27.703 1 42.22 4 ARG B C 1
ATOM 951 O O . ARG B 1 4 ? -3.291 20.047 27.016 1 42.22 4 ARG B O 1
ATOM 958 N N . LYS B 1 5 ? -3.275 18.516 28.359 1 43.91 5 LYS B N 1
ATOM 959 C CA . LYS B 1 5 ? -2.082 17.812 27.891 1 43.91 5 LYS B CA 1
ATOM 960 C C . LYS B 1 5 ? -2.236 17.391 26.422 1 43.91 5 LYS B C 1
ATOM 962 O O . LYS B 1 5 ? -3.258 16.812 26.047 1 43.91 5 LYS B O 1
ATOM 967 N N . LEU B 1 6 ? -1.756 18.031 25.375 1 42.44 6 LEU B N 1
ATOM 968 C CA . LEU B 1 6 ? -1.71 17.859 23.922 1 42.44 6 LEU B CA 1
ATOM 969 C C . LEU B 1 6 ? -1.395 16.406 23.562 1 42.44 6 LEU B C 1
ATOM 971 O O . LEU B 1 6 ? -0.29 16.094 23.109 1 42.44 6 LEU B O 1
ATOM 975 N N . THR B 1 7 ? -1.611 15.445 24.281 1 43.09 7 THR B N 1
ATOM 976 C CA . THR B 1 7 ? -1.522 14.023 23.969 1 43.09 7 THR B CA 1
ATOM 977 C C . THR B 1 7 ? -1.854 13.766 22.5 1 43.09 7 THR B C 1
ATOM 979 O O . THR B 1 7 ? -1.245 12.906 21.859 1 43.09 7 THR B O 1
ATOM 982 N N . GLY B 1 8 ? -2.895 14.43 21.969 1 47.19 8 GLY B N 1
ATOM 983 C CA . GLY B 1 8 ? -3.273 14.312 20.562 1 47.19 8 GLY B CA 1
ATOM 984 C C . GLY B 1 8 ? -2.16 14.695 19.609 1 47.19 8 GLY B C 1
ATOM 985 O O . GLY B 1 8 ? -2.004 14.086 18.547 1 47.19 8 GLY B O 1
ATOM 986 N N . ALA B 1 9 ? -1.382 15.781 20 1 51.94 9 ALA B N 1
ATOM 987 C CA . ALA B 1 9 ? -0.289 16.297 19.172 1 51.94 9 ALA B CA 1
ATOM 988 C C . ALA B 1 9 ? 0.847 15.273 19.078 1 51.94 9 ALA B C 1
ATOM 990 O O . ALA B 1 9 ? 1.429 15.086 18 1 51.94 9 ALA B O 1
ATOM 991 N N . HIS B 1 10 ? 1.224 14.633 20.219 1 56.5 10 HIS B N 1
ATOM 992 C CA . HIS B 1 10 ? 2.324 13.68 20.234 1 56.5 10 HIS B CA 1
ATOM 993 C C . HIS B 1 10 ? 2.006 12.461 19.375 1 56.5 10 HIS B C 1
ATOM 995 O O . HIS B 1 10 ? 2.887 11.93 18.688 1 56.5 10 HIS B O 1
ATOM 1001 N N . TYR B 1 11 ? 0.722 12.125 19.375 1 67 11 TYR B N 1
ATOM 1002 C CA . TYR B 1 11 ? 0.335 10.992 18.531 1 67 11 TYR B CA 1
ATOM 1003 C C . TYR B 1 11 ? 0.396 11.367 17.062 1 67 11 TYR B C 1
ATOM 1005 O O . TYR B 1 11 ? 0.782 10.547 16.219 1 67 11 TYR B O 1
ATOM 1013 N N . GLY B 1 12 ? 0.4 12.656 17.062 1 79.94 12 GLY B N 1
ATOM 1014 C CA . GLY B 1 12 ? 0.445 13.117 15.688 1 79.94 12 GLY B CA 1
ATOM 1015 C C . GLY B 1 12 ? 1.836 13.062 15.086 1 79.94 12 GLY B C 1
ATOM 1016 O O . GLY B 1 12 ? 2.012 12.594 13.953 1 79.94 12 GLY B O 1
ATOM 1017 N N . LEU B 1 13 ? 2.818 13.422 15.906 1 87.75 13 LEU B N 1
ATOM 1018 C CA . LEU B 1 13 ? 4.188 13.414 15.398 1 87.75 13 LEU B CA 1
ATOM 1019 C C . LEU B 1 13 ? 4.684 11.984 15.203 1 87.75 13 LEU B C 1
ATOM 1021 O O . LEU B 1 13 ? 5.352 11.68 14.211 1 87.75 13 LEU B O 1
ATOM 1025 N N . ARG B 1 14 ? 4.387 11.156 16.172 1 92.88 14 ARG B N 1
ATOM 1026 C CA . ARG B 1 14 ? 4.785 9.758 16.047 1 92.88 14 ARG B CA 1
ATOM 1027 C C . ARG B 1 14 ? 4.152 9.117 14.82 1 92.88 14 ARG B C 1
ATOM 1029 O O . ARG B 1 14 ? 4.816 8.383 14.086 1 92.88 14 ARG B O 1
ATOM 1036 N N . ASP B 1 15 ? 2.906 9.375 14.602 1 94.62 15 ASP B N 1
ATOM 1037 C CA . ASP B 1 15 ? 2.217 8.836 13.438 1 94.62 15 ASP B CA 1
ATOM 1038 C C . ASP B 1 15 ? 2.816 9.383 12.141 1 94.62 15 ASP B C 1
ATOM 1040 O O . ASP B 1 15 ? 2.975 8.648 11.164 1 94.62 15 ASP B O 1
ATOM 1044 N N . TRP B 1 16 ? 3.062 10.664 12.242 1 94.06 16 TRP B N 1
ATOM 1045 C CA . TRP B 1 16 ? 3.668 11.312 11.078 1 94.06 16 TRP B CA 1
ATOM 1046 C C . TRP B 1 16 ? 5.016 10.68 10.742 1 94.06 16 TRP B C 1
ATOM 1048 O O . TRP B 1 16 ? 5.273 10.336 9.586 1 94.06 16 TRP B O 1
ATOM 1058 N N . VAL B 1 17 ? 5.883 10.438 11.664 1 95.19 17 VAL B N 1
ATOM 1059 C CA . VAL B 1 17 ? 7.203 9.844 11.469 1 95.19 17 VAL B CA 1
ATOM 1060 C C . VAL B 1 17 ? 7.055 8.391 11.008 1 95.19 17 VAL B C 1
ATOM 1062 O O . VAL B 1 17 ? 7.75 7.953 10.094 1 95.19 17 VAL B O 1
ATOM 1065 N N . MET B 1 18 ? 6.188 7.691 11.648 1 96.62 18 MET B N 1
ATOM 1066 C CA . MET B 1 18 ? 5.98 6.289 11.297 1 96.62 18 MET B CA 1
ATOM 1067 C C . MET B 1 18 ? 5.523 6.148 9.852 1 96.62 18 MET B C 1
ATOM 1069 O O . MET B 1 18 ? 6.004 5.277 9.125 1 96.62 18 MET B O 1
ATOM 1073 N N . GLN B 1 19 ? 4.656 7.012 9.5 1 96.75 19 GLN B N 1
ATOM 1074 C CA . GLN B 1 19 ? 4.148 6.965 8.133 1 96.75 19 GLN B CA 1
ATOM 1075 C C . GLN B 1 19 ? 5.258 7.242 7.125 1 96.75 19 GLN B C 1
ATOM 1077 O O . GLN B 1 19 ? 5.391 6.531 6.129 1 96.75 19 GLN B O 1
ATOM 1082 N N . ARG B 1 20 ? 6.047 8.164 7.375 1 96.56 20 ARG B N 1
ATOM 1083 C CA . ARG B 1 20 ? 7.125 8.516 6.453 1 96.56 20 ARG B CA 1
ATOM 1084 C C . ARG B 1 20 ? 8.227 7.465 6.469 1 96.56 20 ARG B C 1
ATOM 1086 O O . ARG B 1 20 ? 8.742 7.074 5.418 1 96.56 20 ARG B O 1
ATOM 1093 N N . ALA B 1 21 ? 8.602 7.035 7.668 1 97.5 21 ALA B N 1
ATOM 1094 C CA . ALA B 1 21 ? 9.648 6.027 7.781 1 97.5 21 ALA B CA 1
ATOM 1095 C C . ALA B 1 21 ? 9.258 4.742 7.055 1 97.5 21 ALA B C 1
ATOM 1097 O O . ALA B 1 21 ? 10.062 4.176 6.312 1 97.5 21 ALA B O 1
ATOM 1098 N N . THR B 1 22 ? 8.031 4.277 7.191 1 98.44 22 THR B N 1
ATOM 1099 C CA . THR B 1 22 ? 7.59 3.049 6.539 1 98.44 22 THR B CA 1
ATOM 1100 C C . THR B 1 22 ? 7.445 3.26 5.035 1 98.44 22 THR B C 1
ATOM 1102 O O . THR B 1 22 ? 7.766 2.369 4.242 1 98.44 22 THR B O 1
ATOM 1105 N N . ALA B 1 23 ? 7.031 4.414 4.676 1 97.81 23 ALA B N 1
ATOM 1106 C CA . ALA B 1 23 ? 6.938 4.719 3.25 1 97.81 23 ALA B CA 1
ATOM 1107 C C . ALA B 1 23 ? 8.312 4.68 2.59 1 97.81 23 ALA B C 1
ATOM 1109 O O . ALA B 1 23 ? 8.461 4.148 1.486 1 97.81 23 ALA B O 1
ATOM 1110 N N . VAL B 1 24 ? 9.289 5.215 3.227 1 97.62 24 VAL B N 1
ATOM 1111 C CA . VAL B 1 24 ? 10.648 5.238 2.689 1 97.62 24 VAL B CA 1
ATOM 1112 C C . VAL B 1 24 ? 11.18 3.814 2.57 1 97.62 24 VAL B C 1
ATOM 1114 O O . VAL B 1 24 ? 11.781 3.453 1.556 1 97.62 24 VAL B O 1
ATOM 1117 N N . LEU B 1 25 ? 10.938 3.086 3.59 1 98.31 25 LEU B N 1
ATOM 1118 C CA . LEU B 1 25 ? 11.383 1.696 3.557 1 98.31 25 LEU B CA 1
ATOM 1119 C C . LEU B 1 25 ? 10.734 0.945 2.4 1 98.31 25 LEU B C 1
ATOM 1121 O O . LEU B 1 25 ? 11.406 0.22 1.667 1 98.31 25 LEU B O 1
ATOM 1125 N N . MET B 1 26 ? 9.523 1.146 2.211 1 98.38 26 MET B N 1
ATOM 1126 C CA . MET B 1 26 ? 8.812 0.474 1.131 1 98.38 26 MET B CA 1
ATOM 1127 C C . MET B 1 26 ? 9.289 0.973 -0.23 1 98.38 26 MET B C 1
ATOM 1129 O O . MET B 1 26 ? 9.336 0.206 -1.192 1 98.38 26 MET B O 1
ATOM 1133 N N . LEU B 1 27 ? 9.594 2.201 -0.273 1 97.12 27 LEU B N 1
ATOM 1134 C CA . LEU B 1 27 ? 10.109 2.756 -1.52 1 97.12 27 LEU B CA 1
ATOM 1135 C C . LEU B 1 27 ? 11.461 2.139 -1.871 1 97.12 27 LEU B C 1
ATOM 1137 O O . LEU B 1 27 ? 11.695 1.759 -3.021 1 97.12 27 LEU B O 1
ATOM 1141 N N . ILE B 1 28 ? 12.328 2.035 -0.922 1 97.75 28 ILE B N 1
ATOM 1142 C CA . ILE B 1 28 ? 13.641 1.441 -1.136 1 97.75 28 ILE B CA 1
ATOM 1143 C C . ILE B 1 28 ? 13.484 0.006 -1.633 1 97.75 28 ILE B C 1
ATOM 1145 O O . ILE B 1 28 ? 14.133 -0.397 -2.6 1 97.75 28 ILE B O 1
ATOM 1149 N N . TYR B 1 29 ? 12.648 -0.712 -1.066 1 98.38 29 TYR B N 1
ATOM 1150 C CA . TYR B 1 29 ? 12.43 -2.098 -1.468 1 98.38 29 TYR B CA 1
ATOM 1151 C C . TYR B 1 29 ? 11.883 -2.174 -2.889 1 98.38 29 TYR B C 1
ATOM 1153 O O . TYR B 1 29 ? 12.328 -3.002 -3.688 1 98.38 29 TYR B O 1
ATOM 1161 N N . THR B 1 30 ? 10.891 -1.345 -3.189 1 96.56 30 THR B N 1
ATOM 1162 C CA . THR B 1 30 ? 10.273 -1.354 -4.512 1 96.56 30 THR B CA 1
ATOM 1163 C C . THR B 1 30 ? 11.297 -1.009 -5.59 1 96.56 30 THR B C 1
ATOM 1165 O O . THR B 1 30 ? 11.359 -1.663 -6.633 1 96.56 30 THR B O 1
ATOM 1168 N N . VAL B 1 31 ? 12.141 -0.042 -5.328 1 95.25 31 VAL B N 1
ATOM 1169 C CA . VAL B 1 31 ? 13.172 0.355 -6.277 1 95.25 31 VAL B CA 1
ATOM 1170 C C . VAL B 1 31 ? 14.172 -0.784 -6.453 1 95.25 31 VAL B C 1
ATOM 1172 O O . VAL B 1 31 ? 14.547 -1.118 -7.578 1 95.25 31 VAL B O 1
ATOM 1175 N N . ALA B 1 32 ? 14.586 -1.395 -5.375 1 96.75 32 ALA B N 1
ATOM 1176 C CA . ALA B 1 32 ? 15.5 -2.531 -5.453 1 96.75 32 ALA B CA 1
ATOM 1177 C C . ALA B 1 32 ? 14.898 -3.662 -6.285 1 96.75 32 ALA B C 1
ATOM 1179 O O . ALA B 1 32 ? 15.578 -4.254 -7.125 1 96.75 32 ALA B O 1
ATOM 1180 N N . LEU B 1 33 ? 13.656 -3.902 -6.051 1 94.5 33 LEU B N 1
ATOM 1181 C CA . LEU B 1 33 ? 12.992 -4.973 -6.777 1 94.5 33 LEU B CA 1
ATOM 1182 C C . LEU B 1 33 ? 12.938 -4.664 -8.273 1 94.5 33 LEU B C 1
ATOM 1184 O O . LEU B 1 33 ? 13.094 -5.562 -9.102 1 94.5 33 LEU B O 1
ATOM 1188 N N . ILE B 1 34 ? 12.727 -3.426 -8.594 1 92.38 34 ILE B N 1
ATOM 1189 C CA . ILE B 1 34 ? 12.703 -3.018 -10 1 92.38 34 ILE B CA 1
ATOM 1190 C C . ILE B 1 34 ? 14.078 -3.238 -10.625 1 92.38 34 ILE B C 1
ATOM 1192 O O . ILE B 1 34 ? 14.188 -3.76 -11.734 1 92.38 34 ILE B O 1
ATOM 1196 N N . VAL B 1 35 ? 15.133 -2.916 -9.953 1 94 35 VAL B N 1
ATOM 1197 C CA . VAL B 1 35 ? 16.5 -3.1 -10.438 1 94 35 VAL B CA 1
ATOM 1198 C C . VAL B 1 35 ? 16.766 -4.582 -10.672 1 94 35 VAL B C 1
ATOM 1200 O O . VAL B 1 35 ? 17.281 -4.973 -11.719 1 94 35 VAL B O 1
ATOM 1203 N N . PHE B 1 36 ? 16.297 -5.395 -9.82 1 93.5 36 PHE B N 1
ATOM 1204 C CA . PHE B 1 36 ? 16.531 -6.828 -9.961 1 93.5 36 PHE B CA 1
ATOM 1205 C C . PHE B 1 36 ? 15.648 -7.418 -11.055 1 93.5 36 PHE B C 1
ATOM 1207 O O . PHE B 1 36 ? 16.047 -8.359 -11.742 1 93.5 36 PHE B O 1
ATOM 1214 N N . LEU B 1 37 ? 14.477 -6.84 -11.156 1 89.25 37 LEU B N 1
ATOM 1215 C CA . LEU B 1 37 ? 13.594 -7.273 -12.234 1 89.25 37 LEU B CA 1
ATOM 1216 C C . LEU B 1 37 ? 14.234 -7.02 -13.594 1 89.25 37 LEU B C 1
ATOM 1218 O O . LEU B 1 37 ? 14.109 -7.844 -14.5 1 89.25 37 LEU B O 1
ATOM 1222 N N . LEU B 1 38 ? 14.945 -5.961 -13.672 1 89.31 38 LEU B N 1
ATOM 1223 C CA . LEU B 1 38 ? 15.586 -5.594 -14.93 1 89.31 38 LEU B CA 1
ATOM 1224 C C . LEU B 1 38 ? 16.906 -6.336 -15.109 1 89.31 38 LEU B C 1
ATOM 1226 O O . LEU B 1 38 ? 17.344 -6.566 -16.234 1 89.31 38 LEU B O 1
ATOM 1230 N N . ALA B 1 39 ? 17.516 -6.777 -14.086 1 91.19 39 ALA B N 1
ATOM 1231 C CA . ALA B 1 39 ? 18.859 -7.352 -14.133 1 91.19 39 ALA B CA 1
ATOM 1232 C C . ALA B 1 39 ? 18.797 -8.875 -14.227 1 91.19 39 ALA B C 1
ATOM 1234 O O . ALA B 1 39 ? 19.719 -9.508 -14.75 1 91.19 39 ALA B O 1
ATOM 1235 N N . LEU B 1 40 ? 17.797 -9.508 -13.711 1 88.69 40 LEU B N 1
ATOM 1236 C CA . LEU B 1 40 ? 17.719 -10.961 -13.641 1 88.69 40 LEU B CA 1
ATOM 1237 C C . LEU B 1 40 ? 16.938 -11.523 -14.828 1 88.69 40 LEU B C 1
ATOM 1239 O O . LEU B 1 40 ? 16.047 -10.867 -15.352 1 88.69 40 LEU B O 1
ATOM 1243 N N . PRO B 1 41 ? 17.406 -12.758 -15.141 1 86.31 41 PRO B N 1
ATOM 1244 C CA . PRO B 1 41 ? 16.625 -13.406 -16.203 1 86.31 41 PRO B CA 1
ATOM 1245 C C . PRO B 1 41 ? 15.172 -13.648 -15.82 1 86.31 41 PRO B C 1
ATOM 1247 O O . PRO B 1 41 ? 14.844 -13.688 -14.633 1 86.31 41 PRO B O 1
ATOM 1250 N N . GLY B 1 42 ? 14.344 -13.82 -16.828 1 86.75 42 GLY B N 1
ATOM 1251 C CA . GLY B 1 42 ? 12.914 -13.961 -16.625 1 86.75 42 GLY B CA 1
ATOM 1252 C C . GLY B 1 42 ? 12.492 -15.383 -16.312 1 86.75 42 GLY B C 1
ATOM 1253 O O . GLY B 1 42 ? 11.328 -15.75 -16.516 1 86.75 42 GLY B O 1
ATOM 1254 N N . ASP B 1 43 ? 13.406 -16.172 -15.891 1 91.5 43 ASP B N 1
ATOM 1255 C CA . ASP B 1 43 ? 13.016 -17.562 -15.648 1 91.5 43 ASP B CA 1
ATOM 1256 C C . ASP B 1 43 ? 12.727 -17.797 -14.172 1 91.5 43 ASP B C 1
ATOM 1258 O O . ASP B 1 43 ? 13.297 -17.125 -13.305 1 91.5 43 ASP B O 1
ATOM 1262 N N . TYR B 1 44 ? 11.82 -18.703 -13.898 1 92.44 44 TYR B N 1
ATOM 1263 C CA . TYR B 1 44 ? 11.305 -19.031 -12.57 1 92.44 44 TYR B CA 1
ATOM 1264 C C . TYR B 1 44 ? 12.438 -19.469 -11.641 1 92.44 44 TYR B C 1
ATOM 1266 O O . TYR B 1 44 ? 12.484 -19.047 -10.484 1 92.44 44 TYR B O 1
ATOM 1274 N N . ALA B 1 45 ? 13.289 -20.234 -12.156 1 93.88 45 ALA B N 1
ATOM 1275 C CA . ALA B 1 45 ? 14.367 -20.781 -11.328 1 93.88 45 ALA B CA 1
ATOM 1276 C C . ALA B 1 45 ? 15.273 -19.672 -10.812 1 93.88 45 ALA B C 1
ATOM 1278 O O . ALA B 1 45 ? 15.695 -19.688 -9.648 1 93.88 45 ALA B O 1
ATOM 1279 N N . ALA B 1 46 ? 15.586 -18.719 -11.609 1 93.25 46 ALA B N 1
ATOM 1280 C CA . ALA B 1 46 ? 16.438 -17.609 -11.219 1 93.25 46 ALA B CA 1
ATOM 1281 C C . ALA B 1 46 ? 15.773 -16.766 -10.133 1 93.25 46 ALA B C 1
ATOM 1283 O O . ALA B 1 46 ? 16.422 -16.344 -9.18 1 93.25 46 ALA B O 1
ATOM 1284 N N . TRP B 1 47 ? 14.516 -16.594 -10.305 1 94 47 TRP B N 1
ATOM 1285 C CA . TRP B 1 47 ? 13.797 -15.789 -9.32 1 94 47 TRP B CA 1
ATOM 1286 C C . TRP B 1 47 ? 13.633 -16.547 -8.016 1 94 47 TRP B C 1
ATOM 1288 O O . TRP B 1 47 ? 13.688 -15.961 -6.93 1 94 47 TRP B O 1
ATOM 1298 N N . GLN B 1 48 ? 13.414 -17.797 -8.125 1 95.19 48 GLN B N 1
ATOM 1299 C CA . GLN B 1 48 ? 13.344 -18.609 -6.914 1 95.19 48 GLN B CA 1
ATOM 1300 C C . GLN B 1 48 ? 14.664 -18.578 -6.152 1 95.19 48 GLN B C 1
ATOM 1302 O O . GLN B 1 48 ? 14.672 -18.484 -4.922 1 95.19 48 GLN B O 1
ATOM 1307 N N . ALA B 1 49 ? 15.695 -18.641 -6.875 1 94.88 49 ALA B N 1
ATOM 1308 C CA . ALA B 1 49 ? 17.016 -18.594 -6.254 1 94.88 49 ALA B CA 1
ATOM 1309 C C . ALA B 1 49 ? 17.266 -17.234 -5.602 1 94.88 49 ALA B C 1
ATOM 1311 O O . ALA B 1 49 ? 17.812 -17.156 -4.504 1 94.88 49 ALA B O 1
ATOM 1312 N N . PHE B 1 50 ? 16.938 -16.172 -6.277 1 96.25 50 PHE B N 1
ATOM 1313 C CA . PHE B 1 50 ? 17.094 -14.82 -5.762 1 96.25 50 PHE B CA 1
ATOM 1314 C C . PHE B 1 50 ? 16.344 -14.656 -4.449 1 96.25 50 PHE B C 1
ATOM 1316 O O . PHE B 1 50 ? 16.922 -14.227 -3.445 1 96.25 50 PHE B O 1
ATOM 1323 N N . PHE B 1 51 ? 15.008 -15.086 -4.398 1 96.81 51 PHE B N 1
ATOM 1324 C CA . PHE B 1 51 ? 14.18 -14.906 -3.209 1 96.81 51 PHE B CA 1
ATOM 1325 C C . PHE B 1 51 ? 14.539 -15.938 -2.145 1 96.81 51 PHE B C 1
ATOM 1327 O O . PHE B 1 51 ? 14.102 -15.836 -0.997 1 96.81 51 PHE B O 1
ATOM 1334 N N . GLY B 1 52 ? 15.328 -16.906 -2.496 1 97.19 52 GLY B N 1
ATOM 1335 C CA . GLY B 1 52 ? 15.805 -17.906 -1.551 1 97.19 52 GLY B CA 1
ATOM 1336 C C . GLY B 1 52 ? 16.969 -17.422 -0.708 1 97.19 52 GLY B C 1
ATOM 1337 O O . GLY B 1 52 ? 17.312 -18.031 0.302 1 97.19 52 GLY B O 1
ATOM 1338 N N . GLN B 1 53 ? 17.578 -16.344 -1.105 1 97.69 53 GLN B N 1
ATOM 1339 C CA . GLN B 1 53 ? 18.719 -15.805 -0.366 1 97.69 53 GLN B CA 1
ATOM 1340 C C . GLN B 1 53 ? 18.266 -15.172 0.945 1 97.69 53 GLN B C 1
ATOM 1342 O O . GLN B 1 53 ? 17.234 -14.5 0.996 1 97.69 53 GLN B O 1
ATOM 1347 N N . THR B 1 54 ? 19.062 -15.367 2.016 1 98.44 54 THR B N 1
ATOM 1348 C CA . THR B 1 54 ? 18.703 -14.922 3.357 1 98.44 54 THR B CA 1
ATOM 1349 C C . THR B 1 54 ? 18.547 -13.406 3.396 1 98.44 54 THR B C 1
ATOM 1351 O O . THR B 1 54 ? 17.594 -12.891 3.986 1 98.44 54 THR B O 1
ATOM 1354 N N . TRP B 1 55 ? 19.438 -12.68 2.773 1 98.06 55 TRP B N 1
ATOM 1355 C CA . TRP B 1 55 ? 19.359 -11.219 2.84 1 98.06 55 TRP B CA 1
ATOM 1356 C C . TRP B 1 55 ? 18.125 -10.711 2.104 1 98.06 55 TRP B C 1
ATOM 1358 O O . TRP B 1 55 ? 17.547 -9.695 2.49 1 98.06 55 TRP B O 1
ATOM 1368 N N . VAL B 1 56 ? 17.703 -11.359 1.039 1 98.25 56 VAL B N 1
ATOM 1369 C CA . VAL B 1 56 ? 16.5 -10.977 0.314 1 98.25 56 VAL B CA 1
ATOM 1370 C C . VAL B 1 56 ? 15.266 -11.266 1.171 1 98.25 56 VAL B C 1
ATOM 1372 O O . VAL B 1 56 ? 14.359 -10.438 1.257 1 98.25 56 VAL B O 1
ATOM 1375 N N . LYS B 1 57 ? 15.258 -12.406 1.876 1 98.62 57 LYS B N 1
ATOM 1376 C CA . LYS B 1 57 ? 14.156 -12.758 2.77 1 98.62 57 LYS B CA 1
ATOM 1377 C C . LYS B 1 57 ? 14.023 -11.75 3.908 1 98.62 57 LYS B C 1
ATOM 1379 O O . LYS B 1 57 ? 12.914 -11.344 4.254 1 98.62 57 LYS B O 1
ATOM 1384 N N . VAL B 1 58 ? 15.117 -11.398 4.438 1 98.75 58 VAL B N 1
ATOM 1385 C CA . VAL B 1 58 ? 15.109 -10.445 5.539 1 98.75 58 VAL B CA 1
ATOM 1386 C C . VAL B 1 58 ? 14.562 -9.102 5.055 1 98.75 58 VAL B C 1
ATOM 1388 O O . VAL B 1 58 ? 13.672 -8.523 5.684 1 98.75 58 VAL B O 1
ATOM 1391 N N . PHE B 1 59 ? 15.117 -8.656 3.957 1 98.62 59 PHE B N 1
ATOM 1392 C CA . PHE B 1 59 ? 14.688 -7.375 3.416 1 98.62 59 PHE B CA 1
ATOM 1393 C C . PHE B 1 59 ? 13.211 -7.414 3.041 1 98.62 59 PHE B C 1
ATOM 1395 O O . PHE B 1 59 ? 12.484 -6.449 3.271 1 98.62 59 PHE B O 1
ATOM 1402 N N . THR B 1 60 ? 12.766 -8.508 2.465 1 98.69 60 THR B N 1
ATOM 1403 C CA . THR B 1 60 ? 11.367 -8.688 2.102 1 98.69 60 THR B CA 1
ATOM 1404 C C . THR B 1 60 ? 10.484 -8.688 3.346 1 98.69 60 THR B C 1
ATOM 1406 O O . THR B 1 60 ? 9.461 -8 3.387 1 98.69 60 THR B O 1
ATOM 1409 N N . GLN B 1 61 ? 10.898 -9.344 4.371 1 98.88 61 GLN B N 1
ATOM 1410 C CA . GLN B 1 61 ? 10.102 -9.422 5.59 1 98.88 61 GLN B CA 1
ATOM 1411 C C . GLN B 1 61 ? 10.016 -8.07 6.277 1 98.88 61 GLN B C 1
ATOM 1413 O O . GLN B 1 61 ? 8.961 -7.684 6.781 1 98.88 61 GLN B O 1
ATOM 1418 N N . ILE B 1 62 ? 11.117 -7.387 6.328 1 98.88 62 ILE B N 1
ATOM 1419 C CA . ILE B 1 62 ? 11.133 -6.051 6.914 1 98.88 62 ILE B CA 1
ATOM 1420 C C . ILE B 1 62 ? 10.172 -5.145 6.145 1 98.88 62 ILE B C 1
ATOM 1422 O O . ILE B 1 62 ? 9.453 -4.34 6.746 1 98.88 62 ILE B O 1
ATOM 1426 N N . SER B 1 63 ? 10.172 -5.266 4.852 1 98.69 63 SER B N 1
ATOM 1427 C CA . SER B 1 63 ? 9.281 -4.453 4.027 1 98.69 63 SER B CA 1
ATOM 1428 C C . SER B 1 63 ? 7.82 -4.785 4.309 1 98.69 63 SER B C 1
ATOM 1430 O O . SER B 1 63 ? 6.969 -3.895 4.312 1 98.69 63 SER B O 1
ATOM 1432 N N . PHE B 1 64 ? 7.527 -6.023 4.605 1 98.81 64 PHE B N 1
ATOM 1433 C CA . PHE B 1 64 ? 6.16 -6.398 4.957 1 98.81 64 PHE B CA 1
ATOM 1434 C C . PHE B 1 64 ? 5.781 -5.844 6.324 1 98.81 64 PHE B C 1
ATOM 1436 O O . PHE B 1 64 ? 4.648 -5.398 6.527 1 98.81 64 PHE B O 1
ATOM 1443 N N . ILE B 1 65 ? 6.688 -5.875 7.223 1 98.81 65 ILE B N 1
ATOM 1444 C CA . ILE B 1 65 ? 6.43 -5.273 8.531 1 98.81 65 ILE B CA 1
ATOM 1445 C C . ILE B 1 65 ? 6.141 -3.785 8.359 1 98.81 65 ILE B C 1
ATOM 1447 O O . ILE B 1 65 ? 5.199 -3.258 8.953 1 98.81 65 ILE B O 1
ATOM 1451 N N . ALA B 1 66 ? 6.918 -3.109 7.531 1 98.81 66 ALA B N 1
ATOM 1452 C CA . ALA B 1 66 ? 6.691 -1.698 7.238 1 98.81 66 ALA B CA 1
ATOM 1453 C C . ALA B 1 66 ? 5.309 -1.478 6.633 1 98.81 66 ALA B C 1
ATOM 1455 O O . ALA B 1 66 ? 4.609 -0.53 7 1 98.81 66 ALA B O 1
ATOM 1456 N N . LEU B 1 67 ? 4.953 -2.279 5.734 1 98.62 67 LEU B N 1
ATOM 1457 C CA . LEU B 1 67 ? 3.646 -2.184 5.094 1 98.62 67 LEU B CA 1
ATOM 1458 C C . LEU B 1 67 ? 2.527 -2.318 6.121 1 98.62 67 LEU B C 1
ATOM 1460 O O . LEU B 1 67 ? 1.565 -1.547 6.102 1 98.62 67 LEU B O 1
ATOM 1464 N N . PHE B 1 68 ? 2.639 -3.244 7.035 1 98.75 68 PHE B N 1
ATOM 1465 C CA . PHE B 1 68 ? 1.59 -3.484 8.016 1 98.75 68 PHE B CA 1
ATOM 1466 C C . PHE B 1 68 ? 1.496 -2.324 9 1 98.75 68 PHE B C 1
ATOM 1468 O O . PHE B 1 68 ? 0.398 -1.92 9.391 1 98.75 68 PHE B O 1
ATOM 1475 N N . LEU B 1 69 ? 2.639 -1.819 9.375 1 98.62 69 LEU B N 1
ATOM 1476 C CA . LEU B 1 69 ? 2.641 -0.654 10.25 1 98.62 69 LEU B CA 1
ATOM 1477 C C . LEU B 1 69 ? 2.057 0.562 9.539 1 98.62 69 LEU B C 1
ATOM 1479 O O . LEU B 1 69 ? 1.306 1.334 10.141 1 98.62 69 LEU B O 1
ATOM 1483 N N . HIS B 1 70 ? 2.467 0.762 8.305 1 98.44 70 HIS B N 1
ATOM 1484 C CA . HIS B 1 70 ? 1.928 1.839 7.48 1 98.44 70 HIS B CA 1
ATOM 1485 C C . HIS B 1 70 ? 0.406 1.768 7.406 1 98.44 70 HIS B C 1
ATOM 1487 O O . HIS B 1 70 ? -0.278 2.771 7.621 1 98.44 70 HIS B O 1
ATOM 1493 N N . ALA B 1 71 ? -0.114 0.594 7.133 1 98.31 71 ALA B N 1
ATOM 1494 C CA . ALA B 1 71 ? -1.555 0.371 7.039 1 98.31 71 ALA B CA 1
ATOM 1495 C C . ALA B 1 71 ? -2.232 0.592 8.383 1 98.31 71 ALA B C 1
ATOM 1497 O O . ALA B 1 71 ? -3.307 1.194 8.453 1 98.31 71 ALA B O 1
ATOM 1498 N N . TRP B 1 72 ? -1.603 0.115 9.438 1 98.25 72 TRP B N 1
ATOM 1499 C CA . TRP B 1 72 ? -2.172 0.27 10.766 1 98.25 72 TRP B CA 1
ATOM 1500 C C . TRP B 1 72 ? -2.404 1.742 11.094 1 98.25 72 TRP B C 1
ATOM 1502 O O . TRP B 1 72 ? -3.504 2.129 11.5 1 98.25 72 TRP B O 1
ATOM 1512 N N . VAL B 1 73 ? -1.399 2.508 10.906 1 97.5 73 VAL B N 1
ATOM 1513 C CA . VAL B 1 73 ? -1.486 3.92 11.258 1 97.5 73 VAL B CA 1
ATOM 1514 C C . VAL B 1 73 ? -2.574 4.598 10.43 1 97.5 73 VAL B C 1
ATOM 1516 O O . VAL B 1 73 ? -3.381 5.367 10.953 1 97.5 73 VAL B O 1
ATOM 1519 N N . GLY B 1 74 ? -2.598 4.312 9.156 1 96.12 74 GLY B N 1
ATOM 1520 C CA . GLY B 1 74 ? -3.613 4.898 8.297 1 96.12 74 GLY B CA 1
ATOM 1521 C C . GLY B 1 74 ? -5.023 4.492 8.672 1 96.12 74 GLY B C 1
ATOM 1522 O O . GLY B 1 74 ? -5.914 5.336 8.781 1 96.12 74 GLY B O 1
ATOM 1523 N N . ILE B 1 75 ? -5.223 3.264 8.898 1 97.31 75 ILE B N 1
ATOM 1524 C CA . ILE B 1 75 ? -6.562 2.758 9.18 1 97.31 75 ILE B CA 1
ATOM 1525 C C . ILE B 1 75 ? -6.996 3.191 10.578 1 97.31 75 ILE B C 1
ATOM 1527 O O . ILE B 1 75 ? -8.148 3.562 10.797 1 97.31 75 ILE B O 1
ATOM 1531 N N . ARG B 1 76 ? -6.066 3.09 11.508 1 96.94 76 ARG B N 1
ATOM 1532 C CA . ARG B 1 76 ? -6.367 3.566 12.859 1 96.94 76 ARG B CA 1
ATOM 1533 C C . ARG B 1 76 ? -6.832 5.02 12.828 1 96.94 76 ARG B C 1
ATOM 1535 O O . ARG B 1 76 ? -7.836 5.367 13.461 1 96.94 76 ARG B O 1
ATOM 1542 N N . ASP B 1 77 ? -6.156 5.824 12.039 1 94.81 77 ASP B N 1
ATOM 1543 C CA . ASP B 1 77 ? -6.523 7.234 11.938 1 94.81 77 ASP B CA 1
ATOM 1544 C C . ASP B 1 77 ? -7.891 7.398 11.281 1 94.81 77 ASP B C 1
ATOM 1546 O O . ASP B 1 77 ? -8.664 8.281 11.664 1 94.81 77 ASP B O 1
ATOM 1550 N N . LEU B 1 78 ? -8.195 6.578 10.344 1 95.31 78 LEU B N 1
ATOM 1551 C CA . LEU B 1 78 ? -9.508 6.598 9.711 1 95.31 78 LEU B CA 1
ATOM 1552 C C . LEU B 1 78 ? -10.602 6.277 10.727 1 95.31 78 LEU B C 1
ATOM 1554 O O . LEU B 1 78 ? -11.625 6.965 10.781 1 95.31 78 LEU B O 1
ATOM 1558 N N . TRP B 1 79 ? -10.359 5.266 11.5 1 96.44 79 TRP B N 1
ATOM 1559 C CA . TRP B 1 79 ? -11.336 4.906 12.516 1 96.44 79 TRP B CA 1
ATOM 1560 C C . TRP B 1 79 ? -11.516 6.039 13.523 1 96.44 79 TRP B C 1
ATOM 1562 O O . TRP B 1 79 ? -12.641 6.387 13.883 1 96.44 79 TRP B O 1
ATOM 1572 N N . MET B 1 80 ? -10.445 6.621 13.961 1 95.81 80 MET B N 1
ATOM 1573 C CA . MET B 1 80 ? -10.477 7.684 14.961 1 95.81 80 MET B CA 1
ATOM 1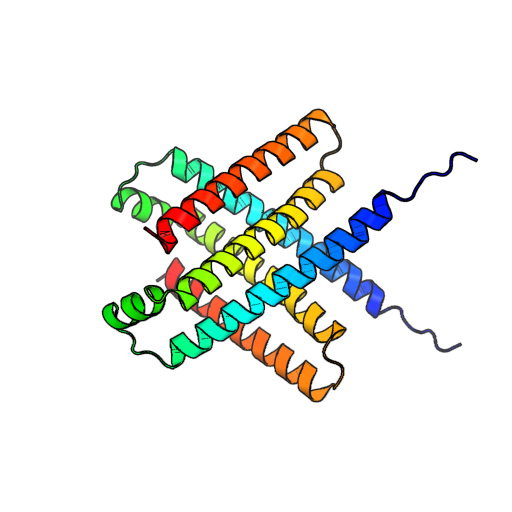574 C C . MET B 1 80 ? -11.203 8.914 14.43 1 95.81 80 MET B C 1
ATOM 1576 O O . MET B 1 80 ? -11.93 9.578 15.172 1 95.81 80 MET B O 1
ATOM 1580 N N . ASP B 1 81 ? -11.086 9.141 13.18 1 93.31 81 ASP B N 1
ATOM 1581 C CA . ASP B 1 81 ? -11.641 10.359 12.594 1 93.31 81 ASP B CA 1
ATOM 1582 C C . ASP B 1 81 ? -13.133 10.195 12.289 1 93.31 81 ASP B C 1
ATOM 1584 O O . ASP B 1 81 ? -13.898 11.148 12.398 1 93.31 81 ASP B O 1
ATOM 1588 N N . TYR B 1 82 ? -13.539 8.984 11.992 1 94.75 82 TYR B N 1
ATOM 1589 C CA . TYR B 1 82 ? -14.859 8.891 11.383 1 94.75 82 TYR B CA 1
ATOM 1590 C C . TYR B 1 82 ? -15.781 8.016 12.227 1 94.75 82 TYR B C 1
ATOM 1592 O O . TYR B 1 82 ? -17 8.031 12.039 1 94.75 82 TYR B O 1
ATOM 1600 N N . ILE B 1 83 ? -15.188 7.211 13.047 1 96.75 83 ILE B N 1
ATOM 1601 C CA . ILE B 1 83 ? -15.992 6.355 13.914 1 96.75 83 ILE B CA 1
ATOM 1602 C C . ILE B 1 83 ? -16.047 6.941 15.32 1 96.75 83 ILE B C 1
ATOM 1604 O O . ILE B 1 83 ? -15.102 6.762 16.109 1 96.75 83 ILE B O 1
ATOM 1608 N N . LYS B 1 84 ? -17.188 7.434 15.742 1 97.06 84 LYS B N 1
ATOM 1609 C CA . LYS B 1 84 ? -17.281 8.211 16.969 1 97.06 84 LYS B CA 1
ATOM 1610 C C . LYS B 1 84 ? -17.656 7.324 18.156 1 97.06 84 LYS B C 1
ATOM 1612 O O . LYS B 1 84 ? -17.125 7.477 19.25 1 97.06 84 LYS B O 1
ATOM 1617 N N . PRO B 1 85 ? -18.609 6.402 17.953 1 98.25 85 PRO B N 1
ATOM 1618 C CA . PRO B 1 85 ? -18.906 5.551 19.109 1 98.25 85 PRO B CA 1
ATOM 1619 C C . PRO B 1 85 ? -17.703 4.723 19.547 1 98.25 85 PRO B C 1
ATOM 1621 O O . PRO B 1 85 ? -17.094 4.016 18.734 1 98.25 85 PRO B O 1
ATOM 1624 N N . PHE B 1 86 ? -17.406 4.793 20.875 1 97.5 86 PHE B N 1
ATOM 1625 C CA . PHE B 1 86 ? -16.188 4.199 21.422 1 97.5 86 PHE B CA 1
ATOM 1626 C C . PHE B 1 86 ? -16.156 2.697 21.172 1 97.5 86 PHE B C 1
ATOM 1628 O O . PHE B 1 86 ? -15.148 2.156 20.719 1 97.5 86 PHE B O 1
ATOM 1635 N N . GLY B 1 87 ? -17.234 2.078 21.484 1 97.81 87 GLY B N 1
ATOM 1636 C CA . GLY B 1 87 ? -17.266 0.631 21.344 1 97.81 87 GLY B CA 1
ATOM 1637 C C . GLY B 1 87 ? -17.016 0.161 19.922 1 97.81 87 GLY B C 1
ATOM 1638 O O . GLY B 1 87 ? -16.281 -0.797 19.703 1 97.81 87 GLY B O 1
ATOM 1639 N N . LEU B 1 88 ? -17.672 0.809 18.969 1 98.06 88 LEU B N 1
ATOM 1640 C CA . LEU B 1 88 ? -17.5 0.44 17.578 1 98.06 88 LEU B CA 1
ATOM 1641 C C . LEU B 1 88 ? -16.078 0.753 17.109 1 98.06 88 LEU B C 1
ATOM 1643 O O . LEU B 1 88 ? -15.461 -0.04 16.391 1 98.06 88 LEU B O 1
ATOM 1647 N N . ARG B 1 89 ? -15.5 1.854 17.484 1 98.25 89 ARG B N 1
ATOM 1648 C CA . ARG B 1 89 ? -14.125 2.229 17.141 1 98.25 89 ARG B CA 1
ATOM 1649 C C . ARG B 1 89 ? -13.133 1.206 17.672 1 98.25 89 ARG B C 1
ATOM 1651 O O . ARG B 1 89 ? -12.219 0.786 16.953 1 98.25 89 ARG B O 1
ATOM 1658 N N . LEU B 1 90 ? -13.336 0.849 18.969 1 98.38 90 LEU B N 1
ATOM 1659 C CA . LEU B 1 90 ? -12.445 -0.134 19.578 1 98.38 90 LEU B CA 1
ATOM 1660 C C . LEU B 1 90 ? -12.547 -1.477 18.859 1 98.38 90 LEU B C 1
ATOM 1662 O O . LEU B 1 90 ? -11.531 -2.129 18.609 1 98.38 90 LEU B O 1
ATOM 1666 N N . PHE B 1 91 ? -13.734 -1.862 18.562 1 98.56 91 PHE B N 1
ATOM 1667 C CA . PHE B 1 91 ? -13.938 -3.121 17.859 1 98.56 91 PHE B CA 1
ATOM 1668 C C . PHE B 1 91 ? -13.211 -3.115 16.516 1 98.56 91 PHE B C 1
ATOM 1670 O O . PHE B 1 91 ? -12.516 -4.074 16.172 1 98.56 91 PHE B O 1
ATOM 1677 N N . LEU B 1 92 ? -13.375 -2.09 15.773 1 98.06 92 LEU B N 1
ATOM 1678 C CA . LEU B 1 92 ? -12.773 -1.999 14.453 1 98.06 92 LEU B CA 1
ATOM 1679 C C . LEU B 1 92 ? -11.258 -1.939 14.547 1 98.06 92 LEU B C 1
ATOM 1681 O O . LEU B 1 92 ? -10.555 -2.518 13.719 1 98.06 92 LEU B O 1
ATOM 1685 N N . GLN B 1 93 ? -10.727 -1.24 15.562 1 98.38 93 GLN B N 1
ATOM 1686 C CA . GLN B 1 93 ? -9.289 -1.193 15.781 1 98.38 93 GLN B CA 1
ATOM 1687 C C . GLN B 1 93 ? -8.734 -2.576 16.109 1 98.38 93 GLN B C 1
ATOM 1689 O O . GLN B 1 93 ? -7.707 -2.986 15.57 1 98.38 93 GLN B O 1
ATOM 1694 N N . VAL B 1 94 ? -9.383 -3.291 16.953 1 98.62 94 VAL B N 1
ATOM 1695 C CA . VAL B 1 94 ? -8.945 -4.625 17.344 1 98.62 94 VAL B CA 1
ATOM 1696 C C . VAL B 1 94 ? -9.031 -5.566 16.141 1 98.62 94 VAL B C 1
ATOM 1698 O O . VAL B 1 94 ? -8.117 -6.359 15.898 1 98.62 94 VAL B O 1
ATOM 1701 N N . ALA B 1 95 ? -10.141 -5.48 15.391 1 97.81 95 ALA B N 1
ATOM 1702 C CA . ALA B 1 95 ? -10.297 -6.305 14.195 1 97.81 95 ALA B CA 1
ATOM 1703 C C . ALA B 1 95 ? -9.172 -6.051 13.203 1 97.81 95 ALA B C 1
ATOM 1705 O O . ALA B 1 95 ? -8.648 -6.988 12.594 1 97.81 95 ALA B O 1
ATOM 1706 N N . THR B 1 96 ? -8.805 -4.82 13.047 1 98.12 96 THR B N 1
ATOM 1707 C CA . THR B 1 96 ? -7.723 -4.457 12.141 1 98.12 96 THR B CA 1
ATOM 1708 C C . THR B 1 96 ? -6.398 -5.051 12.617 1 98.12 96 THR B C 1
ATOM 1710 O O . THR B 1 96 ? -5.652 -5.633 11.828 1 98.12 96 THR B O 1
ATOM 1713 N N . ILE B 1 97 ? -6.117 -4.961 13.93 1 98.62 97 ILE B N 1
ATOM 1714 C CA . ILE B 1 97 ? -4.875 -5.477 14.492 1 98.62 97 ILE B CA 1
ATOM 1715 C C . ILE B 1 97 ? -4.812 -6.988 14.305 1 98.62 97 ILE B C 1
ATOM 1717 O O . ILE B 1 97 ? -3.77 -7.531 13.93 1 98.62 97 ILE B O 1
ATOM 1721 N N . VAL B 1 98 ? -5.883 -7.652 14.555 1 98.19 98 VAL B N 1
ATOM 1722 C CA . VAL B 1 98 ? -5.926 -9.102 14.422 1 98.19 98 VAL B CA 1
ATOM 1723 C C . VAL B 1 98 ? -5.672 -9.5 12.969 1 98.19 98 VAL B C 1
ATOM 1725 O O . VAL B 1 98 ? -4.895 -10.414 12.695 1 98.19 98 VAL B O 1
ATOM 1728 N N . TRP B 1 99 ? -6.324 -8.773 12.086 1 97.06 99 TRP B N 1
ATOM 1729 C CA . TRP B 1 99 ? -6.137 -9.055 10.664 1 97.06 99 TRP B CA 1
ATOM 1730 C C . TRP B 1 99 ? -4.688 -8.828 10.25 1 97.06 99 TRP B C 1
ATOM 1732 O O . TRP B 1 99 ? -4.082 -9.672 9.586 1 97.06 99 TRP B O 1
ATOM 1742 N N . LEU B 1 100 ? -4.094 -7.742 10.656 1 98.44 100 LEU B N 1
ATOM 1743 C CA . LEU B 1 100 ? -2.719 -7.418 10.281 1 98.44 100 LEU B CA 1
ATOM 1744 C C . LEU B 1 100 ? -1.737 -8.391 10.922 1 98.44 100 LEU B C 1
ATOM 1746 O O . LEU B 1 100 ? -0.74 -8.773 10.305 1 98.44 100 LEU B O 1
ATOM 1750 N N . ALA B 1 101 ? -2.035 -8.773 12.164 1 98.62 101 ALA B N 1
ATOM 1751 C CA . ALA B 1 101 ? -1.205 -9.781 12.82 1 98.62 101 ALA B CA 1
ATOM 1752 C C . ALA B 1 101 ? -1.278 -11.117 12.086 1 98.62 101 ALA B C 1
ATOM 1754 O O . ALA B 1 101 ? -0.264 -11.805 11.922 1 98.62 101 ALA B O 1
ATOM 1755 N N . GLY B 1 102 ? -2.492 -11.5 11.695 1 97.75 102 GLY B N 1
ATOM 1756 C CA . GLY B 1 102 ? -2.631 -12.703 10.891 1 97.75 102 GLY B CA 1
ATOM 1757 C C . GLY B 1 102 ? -1.84 -12.641 9.594 1 97.75 102 GLY B C 1
ATOM 1758 O O . GLY B 1 102 ? -1.162 -13.609 9.234 1 97.75 102 GLY B O 1
ATOM 1759 N N . CYS B 1 103 ? -1.877 -11.547 8.922 1 97.25 103 CYS B N 1
ATOM 1760 C CA . CYS B 1 103 ? -1.113 -11.359 7.691 1 97.25 103 CYS B CA 1
ATOM 1761 C C . CYS B 1 103 ? 0.384 -11.43 7.965 1 97.25 103 CYS B C 1
ATOM 1763 O O . CYS B 1 103 ? 1.144 -11.961 7.156 1 97.25 103 CYS B O 1
ATOM 1765 N N . MET B 1 104 ? 0.771 -10.852 9.086 1 98.56 104 MET B N 1
ATOM 1766 C CA . MET B 1 104 ? 2.18 -10.898 9.461 1 98.56 104 MET B CA 1
ATOM 1767 C C . MET B 1 104 ? 2.65 -12.336 9.656 1 98.56 104 MET B C 1
ATOM 1769 O O . MET B 1 104 ? 3.689 -12.727 9.117 1 98.56 104 MET B O 1
ATOM 1773 N N . VAL B 1 105 ? 1.871 -13.086 10.352 1 98.56 105 VAL B N 1
ATOM 1774 C CA . VAL B 1 105 ? 2.211 -14.484 10.594 1 98.56 105 VAL B CA 1
ATOM 1775 C C . VAL B 1 105 ? 2.279 -15.234 9.266 1 98.56 105 VAL B C 1
ATOM 1777 O O . VAL B 1 105 ? 3.221 -15.992 9.023 1 98.56 105 VAL B O 1
ATOM 1780 N N . TYR B 1 106 ? 1.359 -15.023 8.398 1 97.5 106 TYR B N 1
ATOM 1781 C CA . TYR B 1 106 ? 1.343 -15.688 7.102 1 97.5 106 TYR B CA 1
ATOM 1782 C C . TYR B 1 106 ? 2.551 -15.273 6.266 1 97.5 106 TYR B C 1
ATOM 1784 O O . TYR B 1 106 ? 3.135 -16.109 5.562 1 97.5 106 TYR B O 1
ATOM 1792 N N . SER B 1 107 ? 2.908 -14.031 6.309 1 98.25 107 SER B N 1
ATOM 1793 C CA . SER B 1 107 ? 4.07 -13.586 5.551 1 98.25 107 SER B CA 1
ATOM 1794 C C . SER B 1 107 ? 5.34 -14.305 6.012 1 98.25 107 SER B C 1
ATOM 1796 O O . SER B 1 107 ? 6.191 -14.648 5.191 1 98.25 107 SER B O 1
ATOM 1798 N N . VAL B 1 108 ? 5.453 -14.5 7.305 1 98.56 108 VAL B N 1
ATOM 1799 C CA . VAL B 1 108 ? 6.609 -15.219 7.824 1 98.56 108 VAL B CA 1
ATOM 1800 C C . VAL B 1 108 ? 6.605 -16.656 7.293 1 98.56 108 VAL B C 1
ATOM 1802 O O . VAL B 1 108 ? 7.637 -17.156 6.844 1 98.56 108 VAL B O 1
ATOM 1805 N N . LYS B 1 109 ? 5.418 -17.281 7.266 1 98.31 109 LYS B N 1
ATOM 1806 C CA . LYS B 1 109 ? 5.312 -18.641 6.754 1 98.31 109 LYS B CA 1
ATOM 1807 C C . LYS B 1 109 ? 5.707 -18.719 5.281 1 98.31 109 LYS B C 1
ATOM 1809 O O . LYS B 1 109 ? 6.434 -19.625 4.867 1 98.31 109 LYS B O 1
ATOM 1814 N N . VAL B 1 110 ? 5.316 -17.75 4.527 1 96.94 110 VAL B N 1
ATOM 1815 C CA . VAL B 1 110 ? 5.547 -17.766 3.086 1 96.94 110 VAL B CA 1
ATOM 1816 C C . VAL B 1 110 ? 7.016 -17.453 2.795 1 96.94 110 VAL B C 1
ATOM 1818 O O . VAL B 1 110 ? 7.641 -18.109 1.954 1 96.94 110 VAL B O 1
ATOM 1821 N N . ILE B 1 111 ? 7.652 -16.531 3.486 1 98 111 ILE B N 1
ATOM 1822 C CA . ILE B 1 111 ? 8.984 -16.016 3.172 1 98 111 ILE B CA 1
ATOM 1823 C C . ILE B 1 111 ? 10.039 -16.984 3.715 1 98 111 ILE B C 1
ATOM 1825 O O . ILE B 1 111 ? 11.07 -17.203 3.076 1 98 111 ILE B O 1
ATOM 1829 N N . TRP B 1 112 ? 9.727 -17.656 4.773 1 97.94 112 TRP B N 1
ATOM 1830 C CA . TRP B 1 112 ? 10.766 -18.438 5.445 1 97.94 112 TRP B CA 1
ATOM 1831 C C . TRP B 1 112 ? 10.438 -19.922 5.406 1 97.94 112 TRP B C 1
ATOM 1833 O O . TRP B 1 112 ? 11.258 -20.75 5.805 1 97.94 112 TRP B O 1
ATOM 1843 N N . GLY B 1 113 ? 9.289 -20.375 4.906 1 92.75 113 GLY B N 1
ATOM 1844 C CA . GLY B 1 113 ? 8.875 -21.766 4.898 1 92.75 113 GLY B CA 1
ATOM 1845 C C . GLY B 1 113 ? 9.133 -22.453 3.576 1 92.75 113 GLY B C 1
ATOM 1846 O O . GLY B 1 113 ? 9.523 -21.812 2.598 1 92.75 113 GLY B O 1
#

Radius of gyration: 20.24 Å; Cα contacts (8 Å, |Δi|>4): 116; chains: 2; bounding box: 38×67×55 Å

Secondary structure (DSSP, 8-state):
------HHHHHHHHHHHHHHHHHHHHHHHHHHHHHHHHHS-S-HHHHHHHHHSHHHHHHHHHHHHHHHHHHHHHHHHHHHHH--SHHHHHHHHHHHHHHHHHHHHHHHHHHH-/------HHHHHHHHHHHHHHHHHHHHHHHHHHHHHHHHHS-S-HHHHHHHHHSHHHHHHHHHHHHHHHHHHHHHHHHHHHHH--SHHHHHHHHHHHHHHHHHHHHHHHHHHH-

Organism: NCBI:txid1073362

Sequence (226 aa):
MVDRKLTGAHYGLRDWVMQRATAVLMLIYTVALIVFLLALPGDYAAWQAFFGQTWVKVFTQISFIALFLHAWVGIRDLWMDYIKPFGLRLFLQVATIVWLAGCMVYSVKVIWGMVDRKLTGAHYGLRDWVMQRATAVLMLIYTVALIVFLLALPGDYAAWQAFFGQTWVKVFTQISFIALFLHAWVGIRDLWMDYIKPFGLRLFLQVATIVWLAGCMVYSVKVIWG

InterPro domains:
  IPR000701 Succinate dehydrogenase/fumarate reductase type B, transmembrane subunit [PF01127] (4-100)
  IPR014312 Succinate dehydrogenase, hydrophobic membrane anchor [PIRSF000169] (1-113)
  IPR014312 Succinate dehydrogenase, hydrophobic membrane anchor [PTHR38689] (1-113)
  IPR014312 Succinate dehydrogenase, hydrophobic membrane anchor [TIGR02968] (9-112)
  IPR034804 Fumarate reductase/succinate dehydrogenase, transmembrane subunit [G3DSA:1.20.1300.10] (1-113)
  IPR034804 Fumarate reductase/succinate dehydrogenase, transmembrane subunit [SSF81343] (4-113)

Solvent-accessible surface area (backbone atoms only — not comparable to full-atom values): 12390 Å² total; per-residue (Å²): 131,82,78,73,73,63,60,70,56,55,52,42,53,52,49,51,49,48,44,50,55,24,48,50,50,42,47,54,51,52,52,51,49,51,53,46,60,73,70,46,70,92,46,67,66,58,49,51,52,54,56,64,34,67,69,48,34,50,53,51,50,53,37,50,52,28,50,48,51,37,49,46,55,53,50,49,49,49,37,67,74,70,38,76,56,62,68,62,32,52,50,53,48,50,52,49,51,52,51,49,50,52,50,51,53,49,48,50,49,63,63,74,98,130,81,77,74,72,63,60,70,56,55,53,43,52,54,49,50,50,47,43,51,53,24,49,50,49,43,48,52,51,52,53,52,49,50,53,47,61,71,69,45,71,93,46,69,67,58,48,51,52,54,57,63,34,66,69,48,34,50,54,51,50,52,37,49,53,28,50,48,50,38,49,46,55,53,51,48,50,48,36,66,73,71,39,76,57,64,70,62,31,52,50,52,49,51,52,49,49,52,51,48,50,52,52,50,53,49,47,50,50,66,63,72,99

pLDDT: mean 91.41, std 15.34, range [34.59, 98.88]

Nearest PDB struct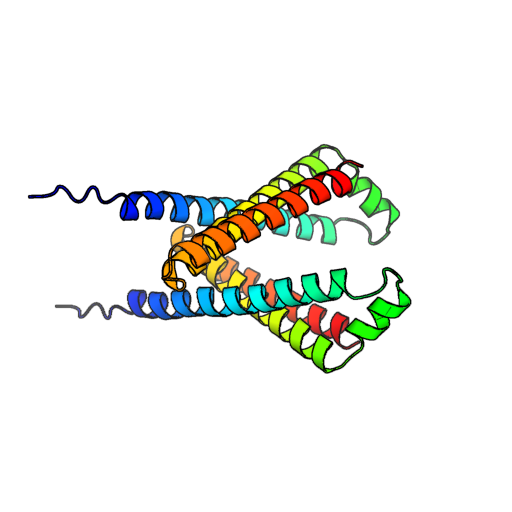ures (foldseek):
  2wu5-assembly1_H  TM=8.909E-01  e=5.242E-06  Escherichia coli
  2wdr-assembly1_D  TM=8.912E-01  e=5.898E-06  Escherichia coli
  2ws3-assembly3_D  TM=8.863E-01  e=8.402E-06  Escherichia coli
  2wdq-assembly3_H  TM=8.899E-01  e=1.429E-05  Escherichia coli
  7jz2-assembly1_D  TM=8.915E-01  e=2.035E-05  Escherichia coli K-12